Protein AF-A0A7S3V418-F1 (afdb_monomer)

Foldseek 3Di:
DDQDDQDPVFLKGFAADPPPPPCVVPDDDDDDDDDDDDDDDDDDDDDDPPPDPPPPPDVPPPPPVVVVPPGGLDMDGDDAPDKDWDWDADPVPVPPPDPCPPDSIDIFIETEHEAEDAPDDDVVDDVVVLLVRLSVCVSVVGQKYKYKYKYFDDPPDPPDDPPDDDDDDDDDDDDDDDDDDDPPPCPPRGDMDMDMDMRGCPPPVPVNVCCVVPPVVVLVVLQSQLVVVCVVDPVSVVQLVVLVVVCVVPVQNPRNVVSSCVSRVCCLCDPPVNPSPDD

Structure (mmCIF, N/CA/C/O backbone):
data_AF-A0A7S3V418-F1
#
_entry.id   AF-A0A7S3V418-F1
#
loop_
_atom_site.group_PDB
_atom_site.id
_atom_site.type_symbol
_atom_site.label_atom_id
_atom_site.label_alt_id
_atom_site.label_comp_id
_atom_site.label_asym_id
_atom_site.label_entity_id
_atom_site.label_seq_id
_atom_site.pdbx_PDB_ins_code
_atom_site.Cartn_x
_atom_site.Cartn_y
_atom_site.Cartn_z
_atom_site.occupancy
_atom_site.B_iso_or_equiv
_atom_site.auth_seq_id
_atom_site.auth_comp_id
_atom_site.auth_asym_id
_atom_site.auth_atom_id
_atom_site.pdbx_PDB_model_num
ATOM 1 N N . TRP A 1 1 ? -11.119 -10.383 -9.389 1.00 55.38 1 TRP A N 1
ATOM 2 C CA . TRP A 1 1 ? -10.054 -11.324 -8.986 1.00 55.38 1 TRP A CA 1
ATOM 3 C C . TRP A 1 1 ? -10.469 -11.916 -7.663 1.00 55.38 1 TRP A C 1
ATOM 5 O O . TRP A 1 1 ? -11.096 -11.201 -6.898 1.00 55.38 1 TRP A O 1
ATOM 15 N N . GLU A 1 2 ? -10.182 -13.187 -7.416 1.00 61.03 2 GLU A N 1
ATOM 16 C CA . GLU A 1 2 ? -10.596 -13.859 -6.180 1.00 61.03 2 GLU A CA 1
ATOM 17 C C . GLU A 1 2 ? -9.386 -14.008 -5.256 1.00 61.03 2 GLU A C 1
ATOM 19 O O . GLU A 1 2 ? -8.313 -14.440 -5.696 1.00 61.03 2 GLU A O 1
ATOM 24 N N . ILE A 1 3 ? -9.556 -13.627 -3.987 1.00 62.06 3 ILE A N 1
ATOM 25 C CA . ILE A 1 3 ? -8.616 -13.973 -2.919 1.00 62.06 3 ILE A CA 1
ATOM 26 C C . ILE A 1 3 ? -8.817 -15.460 -2.668 1.00 62.06 3 ILE A C 1
ATOM 28 O O . ILE A 1 3 ? -9.885 -15.887 -2.246 1.00 62.06 3 ILE A O 1
ATOM 32 N N . THR A 1 4 ? -7.814 -16.259 -3.017 1.00 59.91 4 THR A N 1
ATOM 33 C CA . THR A 1 4 ? -8.013 -17.717 -3.100 1.00 59.91 4 THR A CA 1
ATOM 34 C C . THR A 1 4 ? -7.553 -18.491 -1.883 1.00 59.91 4 THR A C 1
ATOM 36 O O . THR A 1 4 ? -7.859 -19.673 -1.770 1.00 59.91 4 THR A O 1
ATOM 39 N N . GLU A 1 5 ? -6.785 -17.849 -1.014 1.00 61.22 5 GLU A N 1
ATOM 40 C CA . GLU A 1 5 ? -6.270 -18.450 0.203 1.00 61.22 5 GLU A CA 1
ATOM 41 C C . GLU A 1 5 ? -5.869 -17.323 1.148 1.00 61.22 5 GLU A C 1
ATOM 43 O O . GLU A 1 5 ? -5.187 -16.376 0.739 1.00 61.22 5 GLU A O 1
ATOM 48 N N . ARG A 1 6 ? -6.302 -17.447 2.398 1.00 57.22 6 ARG A N 1
ATOM 49 C CA . ARG A 1 6 ? -5.826 -16.665 3.525 1.00 57.22 6 ARG A CA 1
ATOM 50 C C . ARG A 1 6 ? -5.193 -17.673 4.467 1.00 57.22 6 ARG A C 1
ATOM 52 O O . ARG A 1 6 ? -5.866 -18.600 4.899 1.00 57.22 6 ARG A O 1
ATOM 59 N N . ASN A 1 7 ? -3.889 -17.562 4.664 1.00 55.09 7 ASN A N 1
ATOM 60 C CA . ASN A 1 7 ? -3.183 -18.413 5.605 1.00 55.09 7 ASN A CA 1
ATOM 61 C C . ASN A 1 7 ? -3.014 -17.608 6.899 1.00 55.09 7 ASN A C 1
ATOM 63 O O . ASN A 1 7 ? -2.411 -16.533 6.884 1.00 55.09 7 ASN A O 1
ATOM 67 N N . ASP A 1 8 ? -3.613 -18.104 7.979 1.00 56.53 8 ASP A N 1
ATOM 68 C CA . ASP A 1 8 ? -3.612 -17.433 9.282 1.00 56.53 8 ASP A CA 1
ATOM 69 C C . ASP A 1 8 ? -2.209 -17.429 9.922 1.00 56.53 8 ASP A C 1
ATOM 71 O O . ASP A 1 8 ? -1.862 -16.484 10.634 1.00 56.53 8 ASP A O 1
ATOM 75 N N . ASP A 1 9 ? -1.361 -18.403 9.566 1.00 55.41 9 ASP A N 1
ATOM 76 C CA . ASP A 1 9 ? 0.029 -18.521 10.029 1.00 55.41 9 ASP A CA 1
ATOM 77 C C . ASP A 1 9 ? 1.008 -17.728 9.146 1.00 55.41 9 ASP A C 1
ATOM 79 O O . ASP A 1 9 ? 1.988 -17.154 9.626 1.00 55.41 9 ASP A O 1
ATOM 83 N N . MET A 1 10 ? 0.738 -17.653 7.838 1.00 50.56 10 MET A N 1
ATOM 84 C CA . MET A 1 10 ? 1.496 -16.846 6.878 1.00 50.56 10 MET A CA 1
ATOM 85 C C . MET A 1 10 ? 0.576 -15.861 6.171 1.00 50.56 10 MET A C 1
ATOM 87 O O . MET A 1 10 ? -0.043 -16.180 5.159 1.00 50.56 10 MET A O 1
ATOM 91 N N . LYS A 1 11 ? 0.563 -14.637 6.696 1.00 65.88 11 LYS A N 1
ATOM 92 C CA . LYS A 1 11 ? -0.247 -13.470 6.316 1.00 65.88 11 LYS A CA 1
ATOM 93 C C . LYS A 1 11 ? 0.035 -13.020 4.879 1.00 65.88 11 LYS A C 1
ATOM 95 O O . LYS A 1 11 ? 0.708 -12.030 4.597 1.00 65.88 11 LYS A O 1
ATOM 100 N N . CYS A 1 12 ? -0.436 -13.838 3.954 1.00 76.81 12 CYS A N 1
ATOM 101 C CA . CYS A 1 12 ? -0.176 -13.783 2.535 1.00 76.81 12 CYS A CA 1
ATOM 102 C C . CYS A 1 12 ? -1.515 -13.747 1.816 1.00 76.81 12 CYS A C 1
ATOM 104 O O . CYS A 1 12 ? -2.369 -14.612 2.006 1.00 76.81 12 CYS A O 1
ATOM 106 N N . TRP A 1 13 ? -1.679 -12.757 0.952 1.00 76.56 13 TRP A N 1
ATOM 107 C CA . TRP A 1 13 ? -2.796 -12.682 0.031 1.00 76.56 13 TRP A CA 1
ATOM 108 C C . TRP A 1 13 ? -2.370 -13.189 -1.330 1.00 76.56 13 TRP A C 1
ATOM 110 O O . TRP A 1 13 ? -1.524 -12.590 -1.989 1.00 76.56 13 TRP A O 1
ATOM 120 N N . LYS A 1 14 ? -2.967 -14.306 -1.745 1.00 81.12 14 LYS A N 1
ATOM 121 C CA . LYS A 1 14 ? -2.703 -14.974 -3.020 1.00 81.12 14 LYS A CA 1
ATOM 122 C C . LYS A 1 14 ? -3.788 -14.620 -4.034 1.00 81.12 14 LYS A C 1
ATOM 124 O O . LYS A 1 14 ? -4.941 -15.035 -3.891 1.00 81.12 14 LYS A O 1
ATOM 129 N N . PHE A 1 15 ? -3.400 -13.917 -5.093 1.00 80.44 15 PHE A N 1
ATOM 130 C CA . PHE A 1 15 ? -4.297 -13.510 -6.172 1.00 80.44 15 PHE A CA 1
ATOM 131 C C . PHE A 1 15 ? -4.175 -14.486 -7.334 1.00 80.44 15 PHE A C 1
ATOM 133 O O . PHE A 1 15 ? -3.086 -14.661 -7.876 1.00 80.44 15 PHE A O 1
ATOM 140 N N . LYS A 1 16 ? -5.272 -15.120 -7.759 1.00 78.00 16 LYS A N 1
ATOM 141 C CA . LYS A 1 16 ? -5.286 -15.940 -8.984 1.00 78.00 16 LYS A CA 1
ATOM 142 C C . LYS A 1 16 ? -5.905 -15.164 -10.126 1.00 78.00 16 LYS A C 1
ATOM 144 O O . LYS A 1 16 ? -6.930 -14.509 -9.938 1.00 78.00 16 LYS A O 1
ATOM 149 N N . ARG A 1 17 ? -5.321 -15.306 -11.322 1.00 72.81 17 ARG A N 1
ATOM 150 C CA . ARG A 1 17 ? -5.926 -14.808 -12.562 1.00 72.81 17 ARG A CA 1
ATOM 151 C C . ARG A 1 17 ? -7.291 -15.457 -12.654 1.00 72.81 17 ARG A C 1
ATOM 153 O O . ARG A 1 17 ? -7.372 -16.677 -12.802 1.00 72.81 17 ARG A O 1
ATOM 160 N N . SER A 1 18 ? -8.342 -14.649 -12.472 1.00 64.88 18 SER A N 1
ATOM 161 C CA . SER A 1 18 ? -9.693 -15.067 -12.834 1.00 64.88 18 SER A CA 1
ATOM 162 C C . SER A 1 18 ? -9.528 -15.549 -14.260 1.00 64.88 18 SER A C 1
ATOM 164 O O . SER A 1 18 ? -9.028 -14.779 -15.088 1.00 64.88 18 SER A O 1
ATOM 166 N N . ARG A 1 19 ? -9.731 -16.859 -14.482 1.00 60.31 19 ARG A N 1
ATOM 167 C CA . ARG A 1 19 ? -9.605 -17.453 -15.814 1.00 60.31 19 ARG A CA 1
ATOM 168 C C . ARG A 1 19 ? -10.287 -16.468 -16.742 1.00 60.31 19 ARG A C 1
ATOM 170 O O . ARG A 1 19 ? -11.410 -16.069 -16.432 1.00 60.31 19 ARG A O 1
ATOM 177 N N . GLU A 1 20 ? -9.589 -16.039 -17.795 1.00 49.47 20 GLU A N 1
ATOM 178 C CA . GLU A 1 20 ? -10.245 -15.401 -18.930 1.00 49.47 20 GLU A CA 1
ATOM 179 C C . GLU A 1 20 ? -11.533 -16.187 -19.119 1.00 49.47 20 GLU A C 1
ATOM 181 O O . GLU A 1 20 ? -11.472 -17.404 -19.334 1.00 49.47 20 GLU A O 1
ATOM 186 N N . ARG A 1 21 ? -12.685 -15.554 -18.832 1.00 44.72 21 ARG A N 1
ATOM 187 C CA . ARG A 1 21 ? -13.976 -16.175 -19.115 1.00 44.72 21 ARG A CA 1
ATOM 188 C C . ARG A 1 21 ? -13.814 -16.619 -20.544 1.00 44.72 21 ARG A C 1
ATOM 190 O O . ARG A 1 21 ? -13.493 -15.771 -21.366 1.00 44.72 21 ARG A O 1
ATOM 197 N N . ASN A 1 22 ? -13.855 -17.927 -20.754 1.00 40.66 22 ASN A N 1
ATOM 198 C CA . ASN A 1 22 ? -13.465 -18.578 -21.988 1.00 40.66 22 ASN A CA 1
ATOM 199 C C . ASN A 1 22 ? -14.098 -17.790 -23.145 1.00 40.66 22 ASN A C 1
ATOM 201 O O . ASN A 1 22 ? -15.298 -17.907 -23.369 1.00 40.66 22 ASN A O 1
ATOM 205 N N . VAL A 1 23 ? -13.333 -16.904 -23.801 1.00 45.84 23 VAL A N 1
ATOM 206 C CA . VAL A 1 23 ? -13.892 -15.942 -24.776 1.00 45.84 23 VAL A CA 1
ATOM 207 C C . VAL A 1 23 ? -14.382 -16.695 -26.021 1.00 45.84 23 VAL A C 1
ATOM 209 O O . VAL A 1 23 ? -15.115 -16.165 -26.845 1.00 45.84 23 VAL A O 1
ATOM 212 N N . ASN A 1 24 ? -14.091 -17.996 -26.088 1.00 42.03 24 ASN A N 1
ATOM 213 C CA . ASN A 1 24 ? -14.601 -18.937 -27.072 1.00 42.03 24 ASN A CA 1
ATOM 214 C C . ASN A 1 24 ? -16.099 -19.283 -26.928 1.00 42.03 24 ASN A C 1
ATOM 216 O O . ASN A 1 24 ? -16.563 -20.157 -27.651 1.00 42.03 24 ASN A O 1
ATOM 220 N N . SER A 1 25 ? -16.875 -18.634 -26.047 1.00 39.91 25 SER A N 1
ATOM 221 C CA . SER A 1 25 ? -18.350 -18.663 -26.133 1.00 39.91 25 SER A CA 1
ATOM 222 C C . SER A 1 25 ? -18.950 -17.455 -26.867 1.00 39.91 25 SER A C 1
ATOM 224 O O . SER A 1 25 ? -20.168 -17.285 -26.858 1.00 39.91 25 SER A O 1
ATOM 226 N N . VAL A 1 26 ? -18.130 -16.607 -27.496 1.00 37.94 26 VAL A N 1
ATOM 227 C CA . VAL A 1 26 ? -18.612 -15.577 -28.423 1.00 37.94 26 VAL A CA 1
ATOM 228 C C . VAL A 1 26 ? -18.806 -16.210 -29.802 1.00 37.94 26 VAL A C 1
ATOM 230 O O . VAL A 1 26 ? -17.874 -16.735 -30.404 1.00 37.94 26 VAL A O 1
ATOM 233 N N . VAL A 1 27 ? -20.061 -16.177 -30.247 1.00 37.41 27 VAL A N 1
ATOM 234 C CA . VAL A 1 27 ? -20.593 -16.562 -31.559 1.00 37.41 27 VAL A CA 1
ATOM 235 C C . VAL A 1 27 ? -19.588 -16.330 -32.695 1.00 37.41 27 VAL A C 1
ATOM 237 O O . VAL A 1 27 ? -19.152 -15.205 -32.932 1.00 37.41 27 VAL A O 1
ATOM 240 N N . GLN A 1 28 ? -19.261 -17.404 -33.424 1.00 35.06 28 GLN A N 1
ATOM 241 C CA . GLN A 1 28 ? -18.599 -17.328 -34.724 1.00 35.06 28 GLN A CA 1
ATOM 242 C C . GLN A 1 28 ? -19.438 -16.469 -35.677 1.00 35.06 28 GLN A C 1
ATOM 244 O O . GLN A 1 28 ? -20.520 -16.874 -36.096 1.00 35.06 28 GLN A O 1
ATOM 249 N N . LEU A 1 29 ? -18.898 -15.323 -36.080 1.00 32.59 29 LEU A N 1
ATOM 250 C CA . LEU A 1 29 ? -19.238 -14.691 -37.349 1.00 32.59 29 LEU A CA 1
ATOM 251 C C . LEU A 1 29 ? -17.968 -14.684 -38.206 1.00 32.59 29 LEU A C 1
ATOM 253 O O . LEU A 1 29 ? -17.046 -13.908 -37.972 1.00 32.59 29 LEU A O 1
ATOM 257 N N . HIS A 1 30 ? -17.914 -15.603 -39.171 1.00 34.19 30 HIS A N 1
ATOM 258 C CA . HIS A 1 30 ? -17.073 -15.470 -40.366 1.00 34.19 30 HIS A CA 1
ATOM 259 C C . HIS A 1 30 ? -17.635 -14.329 -41.236 1.00 34.19 30 HIS A C 1
ATOM 261 O O . HIS A 1 30 ? -18.855 -14.151 -41.253 1.00 34.19 30 HIS A O 1
ATOM 267 N N . PRO A 1 31 ? -16.787 -13.537 -41.925 1.00 36.16 31 PRO A N 1
ATOM 268 C CA . PRO A 1 31 ? -16.232 -13.919 -43.242 1.00 36.16 31 PRO A CA 1
ATOM 269 C C . PRO A 1 31 ? -14.728 -13.558 -43.379 1.00 36.16 31 PRO A C 1
ATOM 271 O O . PRO A 1 31 ? -14.244 -12.642 -42.731 1.00 36.16 31 PRO A O 1
ATOM 274 N N . ALA A 1 32 ? -13.869 -14.400 -43.962 1.00 33.00 32 ALA A N 1
ATOM 275 C CA . ALA A 1 32 ? -13.564 -14.620 -45.388 1.00 33.00 32 ALA A CA 1
ATOM 276 C C . ALA A 1 32 ? -12.683 -13.521 -46.041 1.00 33.00 32 ALA A C 1
ATOM 278 O O . ALA A 1 32 ? -13.032 -12.349 -46.014 1.00 33.00 32 ALA A O 1
ATOM 279 N N . GLU A 1 33 ? -11.596 -14.000 -46.678 1.00 32.94 33 GLU A N 1
ATOM 280 C CA . GLU A 1 33 ? -10.682 -13.353 -47.654 1.00 32.94 33 GLU A CA 1
ATOM 281 C C . GLU A 1 33 ? -9.559 -12.435 -47.125 1.00 32.94 33 GLU A C 1
ATOM 283 O O . GLU A 1 33 ? -9.726 -11.736 -46.140 1.00 32.94 33 GLU A O 1
ATOM 288 N N . SER A 1 34 ? -8.378 -12.300 -47.746 1.00 35.91 34 SER A N 1
ATOM 289 C CA . SER A 1 34 ? -7.510 -13.139 -48.597 1.00 35.91 34 SER A CA 1
ATOM 290 C C . SER A 1 34 ? -6.171 -12.371 -48.766 1.00 35.91 34 SER A C 1
ATOM 292 O O . SER A 1 34 ? -6.191 -11.147 -48.809 1.00 35.91 34 SER A O 1
ATOM 294 N N . MET A 1 35 ? -5.041 -13.091 -48.902 1.00 34.91 35 MET A N 1
ATOM 295 C CA . MET A 1 35 ? -3.704 -12.620 -49.363 1.00 34.91 35 MET A CA 1
ATOM 296 C C . MET A 1 35 ? -2.977 -11.560 -48.487 1.00 34.91 35 MET A C 1
ATOM 298 O O . MET A 1 35 ? -3.584 -10.714 -47.861 1.00 34.91 35 MET A O 1
ATOM 302 N N . ASN A 1 36 ? -1.652 -11.535 -48.320 1.00 35.38 36 ASN A N 1
ATOM 303 C CA . ASN A 1 36 ? -0.572 -11.883 -49.234 1.00 35.38 36 ASN A CA 1
ATOM 304 C C . ASN A 1 36 ? 0.671 -12.382 -48.463 1.00 35.38 36 ASN A C 1
ATOM 306 O O . ASN A 1 36 ? 0.942 -11.960 -47.338 1.00 35.38 36 ASN A O 1
ATOM 310 N N . LYS A 1 37 ? 1.412 -13.300 -49.085 1.00 39.81 37 LYS A N 1
ATOM 311 C CA . LYS A 1 37 ? 2.671 -13.863 -48.588 1.00 39.81 37 LYS A CA 1
ATOM 312 C C . LYS A 1 37 ? 3.807 -12.975 -49.080 1.00 39.81 37 LYS A C 1
ATOM 314 O O . LYS A 1 37 ? 3.913 -12.800 -50.282 1.00 39.81 37 LYS A O 1
ATOM 319 N N . ASP A 1 38 ? 4.681 -12.519 -48.187 1.00 38.84 38 ASP A N 1
ATOM 320 C CA . ASP A 1 38 ? 6.091 -12.398 -48.544 1.00 38.84 38 ASP A CA 1
ATOM 321 C C . ASP A 1 38 ? 7.017 -12.498 -47.334 1.00 38.84 38 ASP A C 1
ATOM 323 O O . ASP A 1 38 ? 6.770 -12.020 -46.229 1.00 38.84 38 ASP A O 1
ATOM 327 N N . SER A 1 39 ? 8.070 -13.256 -47.578 1.00 38.22 39 SER A N 1
ATOM 328 C CA . SER A 1 39 ? 8.906 -13.977 -46.636 1.00 38.22 39 SER A CA 1
ATOM 329 C C . SER A 1 39 ? 10.240 -13.284 -46.382 1.00 38.22 39 SER A C 1
ATOM 331 O O . SER A 1 39 ? 10.937 -12.932 -47.329 1.00 38.22 39 SER A O 1
ATOM 333 N N . ARG A 1 40 ? 10.682 -13.244 -45.117 1.00 32.69 40 ARG A N 1
ATOM 334 C CA . ARG A 1 40 ? 12.110 -13.341 -44.754 1.00 32.69 40 ARG A CA 1
ATOM 335 C C . ARG A 1 40 ? 12.262 -13.804 -43.304 1.00 32.69 40 ARG A C 1
ATOM 337 O O . ARG A 1 40 ? 12.198 -13.023 -42.362 1.00 32.69 40 ARG A O 1
ATOM 344 N N . ALA A 1 41 ? 12.429 -15.114 -43.142 1.00 34.47 41 ALA A N 1
ATOM 345 C CA . ALA A 1 41 ? 12.690 -15.758 -41.863 1.00 34.47 41 ALA A CA 1
ATOM 346 C C . ALA A 1 41 ? 14.203 -15.819 -41.601 1.00 34.47 41 ALA A C 1
ATOM 348 O O . ALA A 1 41 ? 14.939 -16.469 -42.341 1.00 34.47 41 ALA A O 1
ATOM 349 N N . TYR A 1 42 ? 14.653 -15.180 -40.520 1.00 32.97 42 TYR A N 1
ATOM 350 C CA . TYR A 1 42 ? 15.931 -15.494 -39.884 1.00 32.97 42 TYR A CA 1
ATOM 351 C C . TYR A 1 42 ? 15.738 -16.731 -39.000 1.00 32.97 42 TYR A C 1
ATOM 353 O O . TYR A 1 42 ? 15.067 -16.686 -37.970 1.00 32.97 42 TYR A O 1
ATOM 361 N N . SER A 1 43 ? 16.308 -17.856 -39.426 1.00 32.59 43 SER A N 1
ATOM 362 C CA . SER A 1 43 ? 16.351 -19.101 -38.658 1.00 32.59 43 SER A CA 1
ATOM 363 C C . SER A 1 43 ? 17.492 -19.040 -37.638 1.00 32.59 43 SER A C 1
ATOM 365 O O . SER A 1 43 ? 18.639 -19.306 -37.989 1.00 32.59 43 SER A O 1
ATOM 367 N N . TYR A 1 44 ? 17.184 -18.736 -36.374 1.00 35.44 44 TYR A N 1
ATOM 368 C CA . TYR A 1 44 ? 18.082 -19.036 -35.254 1.00 35.44 44 TYR A CA 1
ATOM 369 C C . TYR A 1 44 ? 17.738 -20.400 -34.645 1.00 35.44 44 TYR A C 1
ATOM 371 O O . TYR A 1 44 ? 16.581 -20.713 -34.358 1.00 35.44 44 TYR A O 1
ATOM 379 N N . GLY A 1 45 ? 18.778 -21.223 -34.497 1.00 36.31 45 GLY A N 1
ATOM 380 C CA . GLY A 1 45 ? 18.719 -22.638 -34.152 1.00 36.31 45 GLY A CA 1
ATOM 381 C C . GLY A 1 45 ? 17.966 -22.948 -32.859 1.00 36.31 45 GLY A C 1
ATOM 382 O O . GLY A 1 45 ? 18.309 -22.489 -31.771 1.00 36.31 45 GLY A O 1
ATOM 383 N N . LYS A 1 46 ? 16.966 -23.823 -32.986 1.00 42.69 46 LYS A N 1
ATOM 384 C CA . LYS A 1 46 ? 16.348 -24.551 -31.879 1.00 42.69 46 LYS A CA 1
ATOM 385 C C . LYS A 1 46 ? 17.291 -25.664 -31.427 1.00 42.69 46 LYS A C 1
ATOM 387 O O . LYS A 1 46 ? 17.470 -26.633 -32.148 1.00 42.69 46 LYS A O 1
ATOM 392 N N . ASN A 1 47 ? 17.814 -25.562 -30.209 1.00 44.72 47 ASN A N 1
ATOM 393 C CA . ASN A 1 47 ? 18.279 -26.711 -29.429 1.00 44.72 47 ASN A CA 1
ATOM 394 C C . ASN A 1 47 ? 18.013 -26.456 -27.939 1.00 44.72 47 ASN A C 1
ATOM 396 O O . ASN A 1 47 ? 18.911 -26.185 -27.151 1.00 44.72 47 ASN A O 1
ATOM 400 N N . LYS A 1 48 ? 16.743 -26.559 -27.536 1.00 44.69 48 LYS A N 1
ATOM 401 C CA . LYS A 1 48 ? 16.381 -26.877 -26.151 1.00 44.69 48 LYS A CA 1
ATOM 402 C C . LYS A 1 48 ? 15.520 -28.130 -26.191 1.00 44.69 48 LYS A C 1
ATOM 404 O O . LYS A 1 48 ? 14.349 -28.074 -26.560 1.00 44.69 48 LYS A O 1
ATOM 409 N N . LYS A 1 49 ? 16.132 -29.265 -25.838 1.00 46.94 49 LYS A N 1
ATOM 410 C CA . LYS A 1 49 ? 15.426 -30.489 -25.450 1.00 46.94 49 LYS A CA 1
ATOM 411 C C . LYS A 1 49 ? 14.443 -30.104 -24.344 1.00 46.94 49 LYS A C 1
ATOM 413 O O . LYS A 1 49 ? 14.851 -29.872 -23.210 1.00 46.94 49 LYS A O 1
ATOM 418 N N . GLN A 1 50 ? 13.164 -29.988 -24.685 1.00 42.72 50 GLN A N 1
ATOM 419 C CA . GLN A 1 50 ? 12.101 -29.978 -23.693 1.00 42.72 50 GLN A CA 1
ATOM 420 C C . GLN A 1 50 ? 12.140 -31.349 -23.017 1.00 42.72 50 GLN A C 1
ATOM 422 O O . GLN A 1 50 ? 11.789 -32.359 -23.626 1.00 42.72 50 GLN A O 1
ATOM 427 N N . GLN A 1 51 ? 12.638 -31.397 -21.782 1.00 42.03 51 GLN A N 1
ATOM 428 C CA . GLN A 1 51 ? 12.403 -32.532 -20.902 1.00 42.03 51 GLN A CA 1
ATOM 429 C C . GLN A 1 51 ? 10.887 -32.626 -20.713 1.00 42.03 51 GLN A C 1
ATOM 431 O O . GLN A 1 51 ? 10.284 -31.800 -20.029 1.00 42.03 51 GLN A O 1
ATOM 436 N N . LYS A 1 52 ? 10.260 -33.598 -21.383 1.00 45.62 52 LYS A N 1
ATOM 437 C CA . LYS A 1 52 ? 8.905 -34.025 -21.039 1.00 45.62 52 LYS A CA 1
ATOM 438 C C . LYS A 1 52 ? 8.951 -34.490 -19.579 1.00 45.62 52 LYS A C 1
ATOM 440 O O . LYS A 1 52 ? 9.801 -35.329 -19.276 1.00 45.62 52 LYS A O 1
ATOM 445 N N . PRO A 1 53 ? 8.091 -33.980 -18.685 1.00 45.66 53 PRO A N 1
ATOM 446 C CA . PRO A 1 53 ? 7.962 -34.565 -17.362 1.00 45.66 53 PRO A CA 1
ATOM 447 C C . PRO A 1 53 ? 7.548 -36.027 -17.548 1.00 45.66 53 PRO A C 1
ATOM 449 O O . PRO A 1 53 ? 6.522 -36.323 -18.160 1.00 45.66 53 PRO A O 1
ATOM 452 N N . SER A 1 54 ? 8.403 -36.941 -17.098 1.00 45.31 54 SER A N 1
ATOM 453 C CA . SER A 1 54 ? 8.107 -38.364 -17.035 1.00 45.31 54 SER A CA 1
ATOM 454 C C . SER A 1 54 ? 6.921 -38.553 -16.096 1.00 45.31 54 SER A C 1
ATOM 456 O O . SER A 1 54 ? 7.046 -38.354 -14.888 1.00 45.31 54 SER A O 1
ATOM 458 N N . ILE A 1 55 ? 5.768 -38.900 -16.665 1.00 51.00 55 ILE A N 1
ATOM 459 C CA . ILE A 1 55 ? 4.606 -39.382 -15.923 1.00 51.00 55 ILE A CA 1
ATOM 460 C C . ILE A 1 55 ? 5.028 -40.732 -15.341 1.00 51.00 55 ILE A C 1
ATOM 462 O O . ILE A 1 55 ? 5.110 -41.730 -16.056 1.00 51.00 55 ILE A O 1
ATOM 466 N N . GLY A 1 56 ? 5.413 -40.737 -14.066 1.00 46.22 56 GLY A N 1
ATOM 467 C CA . GLY A 1 56 ? 5.597 -41.970 -13.316 1.00 46.22 56 GLY A CA 1
ATOM 468 C C . GLY A 1 56 ? 4.230 -42.615 -13.141 1.00 46.22 56 GLY A C 1
ATOM 469 O O . GLY A 1 56 ? 3.376 -42.055 -12.462 1.00 46.22 56 GLY A O 1
ATOM 470 N N . ASN A 1 57 ? 4.014 -43.756 -13.795 1.00 47.88 57 ASN A N 1
ATOM 471 C CA . ASN A 1 57 ? 2.842 -44.592 -13.564 1.00 47.88 57 ASN A CA 1
ATOM 472 C C . ASN A 1 57 ? 2.976 -45.222 -12.178 1.00 47.88 57 ASN A C 1
ATOM 474 O O . ASN A 1 57 ? 3.640 -46.250 -12.025 1.00 47.88 57 ASN A O 1
ATOM 478 N N . ASP A 1 58 ? 2.359 -44.603 -11.179 1.00 57.25 58 ASP A N 1
ATOM 479 C CA . ASP A 1 58 ? 2.133 -45.262 -9.903 1.00 57.25 58 ASP A CA 1
ATOM 480 C C . ASP A 1 58 ? 1.034 -46.316 -10.107 1.00 57.25 58 ASP A C 1
ATOM 482 O O . ASP A 1 58 ? -0.037 -46.031 -10.641 1.00 57.25 58 ASP A O 1
ATOM 486 N N . LYS A 1 59 ? 1.330 -47.577 -9.778 1.00 65.31 59 LYS A N 1
ATOM 487 C CA . LYS A 1 59 ? 0.491 -48.747 -10.120 1.00 65.31 59 LYS A CA 1
ATOM 488 C C . LYS A 1 59 ? -0.748 -48.904 -9.232 1.00 65.31 59 LYS A C 1
ATOM 490 O O . LYS A 1 59 ? -1.496 -49.866 -9.392 1.00 65.31 59 LYS A O 1
ATOM 495 N N . ASN A 1 60 ? -0.982 -47.967 -8.324 1.00 59.47 60 ASN A N 1
ATOM 496 C CA . ASN A 1 60 ? -2.148 -47.956 -7.460 1.00 59.47 60 ASN A CA 1
ATOM 497 C C . ASN A 1 60 ? -3.144 -46.964 -8.048 1.00 59.47 60 ASN A C 1
ATOM 499 O O . ASN A 1 60 ? -2.969 -45.763 -7.880 1.00 59.47 60 ASN A O 1
ATOM 503 N N . GLY A 1 61 ? -4.157 -47.474 -8.754 1.00 53.84 61 GLY A N 1
ATOM 504 C CA . GLY A 1 61 ? -5.208 -46.726 -9.458 1.00 53.84 61 GLY A CA 1
ATOM 505 C C . GLY A 1 61 ? -6.132 -45.873 -8.581 1.00 53.84 61 GLY A C 1
ATOM 506 O O . GLY A 1 61 ? -7.323 -45.782 -8.858 1.00 53.84 61 GLY A O 1
ATOM 507 N N . ASN A 1 62 ? -5.599 -45.235 -7.542 1.00 51.19 62 ASN A N 1
ATOM 508 C CA . ASN A 1 62 ? -6.196 -44.041 -6.992 1.00 51.19 62 ASN A CA 1
ATOM 509 C C . ASN A 1 62 ? -5.816 -42.904 -7.927 1.00 51.19 62 ASN A C 1
ATOM 511 O O . ASN A 1 62 ? -4.656 -42.497 -7.991 1.00 51.19 62 ASN A O 1
ATOM 515 N N . ASP A 1 63 ? -6.817 -42.413 -8.649 1.00 51.25 63 ASP A N 1
ATOM 516 C CA . ASP A 1 63 ? -6.804 -41.134 -9.341 1.00 51.25 63 ASP A CA 1
ATOM 517 C C . ASP A 1 63 ? -6.641 -40.036 -8.278 1.00 51.25 63 ASP A C 1
ATOM 519 O O . ASP A 1 63 ? -7.575 -39.340 -7.880 1.00 51.25 63 ASP A O 1
ATOM 523 N N . VAL A 1 64 ? -5.433 -39.942 -7.713 1.00 52.41 64 VAL A N 1
ATOM 524 C CA . VAL A 1 64 ? -4.989 -38.776 -6.977 1.00 52.41 64 VAL A CA 1
ATOM 525 C C . VAL A 1 64 ? -4.893 -37.736 -8.065 1.00 52.41 64 VAL A C 1
ATOM 527 O O . VAL A 1 64 ? -3.851 -37.577 -8.701 1.00 52.41 64 VAL A O 1
ATOM 530 N N . SER A 1 65 ? -6.013 -37.055 -8.315 1.00 53.88 65 SER A N 1
ATOM 531 C CA . SER A 1 65 ? -6.005 -35.777 -8.985 1.00 53.88 65 SER A CA 1
ATOM 532 C C . SER A 1 65 ? -5.010 -34.962 -8.182 1.00 53.88 65 SER A C 1
ATOM 534 O O . SER A 1 65 ? -5.327 -34.472 -7.095 1.00 53.88 65 SER A O 1
ATOM 536 N N . ILE A 1 66 ? -3.763 -34.923 -8.655 1.00 53.19 66 ILE A N 1
ATOM 537 C CA . ILE A 1 66 ? -2.741 -34.013 -8.186 1.00 53.19 66 ILE A CA 1
ATOM 538 C C . ILE A 1 66 ? -3.415 -32.692 -8.454 1.00 53.19 66 ILE A C 1
ATOM 540 O O . ILE A 1 66 ? -3.445 -32.233 -9.598 1.00 53.19 66 ILE A O 1
ATOM 544 N N . PHE A 1 67 ? -4.087 -32.166 -7.427 1.00 52.06 67 PHE A N 1
ATOM 545 C CA . PHE A 1 67 ? -4.689 -30.861 -7.449 1.00 52.06 67 PHE A CA 1
ATOM 546 C C . PHE A 1 67 ? -3.522 -30.002 -7.865 1.00 52.06 67 PHE A C 1
ATOM 548 O O . PHE A 1 67 ? -2.563 -29.822 -7.116 1.00 52.06 67 PHE A O 1
ATOM 555 N N . SER A 1 68 ? -3.523 -29.622 -9.138 1.00 57.56 68 SER A N 1
ATOM 556 C CA . SER A 1 68 ? -2.551 -28.725 -9.706 1.00 57.56 68 SER A CA 1
ATOM 557 C C . SER A 1 68 ? -2.785 -27.469 -8.900 1.00 57.56 68 SER A C 1
ATOM 559 O O . SER A 1 68 ? -3.746 -26.740 -9.152 1.00 57.56 68 SER A O 1
ATOM 561 N N . HIS A 1 69 ? -2.007 -27.309 -7.828 1.00 62.34 69 HIS A N 1
ATOM 562 C CA . HIS A 1 69 ? -2.078 -26.167 -6.944 1.00 62.34 69 HIS A CA 1
ATOM 563 C C . HIS A 1 69 ? -1.648 -25.012 -7.828 1.00 62.34 69 HIS A C 1
ATOM 565 O O . HIS A 1 69 ? -0.458 -24.749 -8.017 1.00 62.34 69 HIS A O 1
ATOM 571 N N . LYS A 1 70 ? -2.633 -24.413 -8.504 1.00 71.81 70 LYS A N 1
ATOM 572 C CA . LYS A 1 70 ? -2.407 -23.335 -9.446 1.00 71.81 70 LYS A CA 1
ATOM 573 C C . LYS A 1 70 ? -1.746 -22.239 -8.650 1.00 71.81 70 LYS A C 1
ATOM 575 O O . LYS A 1 70 ? -2.369 -21.663 -7.754 1.00 71.81 70 LYS A O 1
ATOM 580 N N . ARG A 1 71 ? -0.473 -22.013 -8.965 1.00 77.38 71 ARG A N 1
ATOM 581 C CA . ARG A 1 71 ? 0.328 -20.982 -8.326 1.00 77.38 71 ARG A CA 1
ATOM 582 C C . ARG A 1 71 ? -0.422 -19.653 -8.448 1.00 77.38 71 ARG A C 1
ATOM 584 O O . ARG A 1 71 ? -1.022 -19.402 -9.501 1.00 77.38 71 ARG A O 1
ATOM 591 N N . PRO A 1 72 ? -0.444 -18.833 -7.387 1.00 83.69 72 PRO A N 1
ATOM 592 C CA . PRO A 1 72 ? -1.010 -17.500 -7.490 1.00 83.69 72 PRO A CA 1
ATOM 593 C C . PRO A 1 72 ? -0.302 -16.719 -8.597 1.00 83.69 72 PRO A C 1
ATOM 595 O O . PRO A 1 72 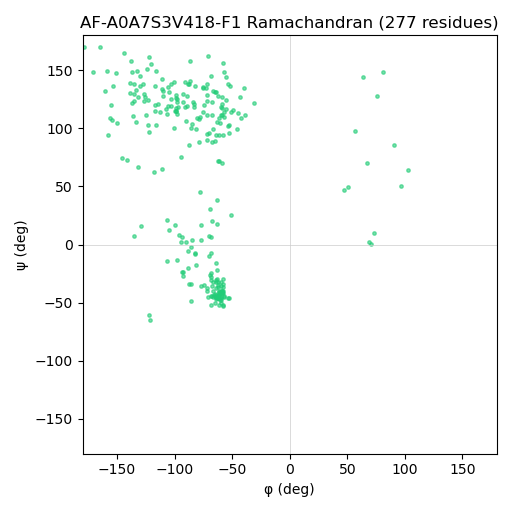? 0.879 -16.934 -8.865 1.00 83.69 72 PRO A O 1
ATOM 598 N N . PHE A 1 73 ? -1.045 -15.826 -9.241 1.00 85.38 73 PHE A N 1
ATOM 599 C CA . PHE A 1 73 ? -0.511 -14.890 -10.220 1.00 85.38 73 PHE A CA 1
ATOM 600 C C . PHE A 1 73 ? 0.462 -13.916 -9.551 1.00 85.38 73 PHE A C 1
ATOM 602 O O . PHE A 1 73 ? 1.589 -13.803 -10.003 1.00 85.38 73 PHE A O 1
ATOM 609 N N . PHE A 1 74 ? 0.064 -13.291 -8.441 1.00 90.75 74 PHE A N 1
ATOM 610 C CA . PHE A 1 74 ? 0.986 -12.629 -7.518 1.00 90.75 74 PHE A CA 1
ATOM 611 C C . PHE A 1 74 ? 0.499 -12.800 -6.082 1.00 90.75 74 PHE A C 1
ATOM 613 O O . PHE A 1 74 ? -0.653 -13.176 -5.832 1.00 90.75 74 PHE A O 1
ATOM 620 N N . SER A 1 75 ? 1.393 -12.530 -5.140 1.00 89.50 75 SER A N 1
ATOM 621 C CA . SER A 1 75 ? 1.082 -12.528 -3.720 1.00 89.50 75 SER A CA 1
ATOM 622 C C . SER A 1 75 ? 1.523 -11.229 -3.072 1.00 89.50 75 SER A C 1
ATOM 624 O O . SER A 1 75 ? 2.628 -10.763 -3.343 1.00 89.50 75 SER A O 1
ATOM 626 N N . ILE A 1 76 ? 0.690 -10.692 -2.187 1.00 90.31 76 ILE A N 1
ATOM 627 C CA . ILE A 1 76 ? 1.097 -9.633 -1.264 1.00 90.31 76 ILE A CA 1
ATOM 628 C C . ILE A 1 76 ? 1.403 -10.307 0.067 1.00 90.31 76 ILE A C 1
ATOM 630 O O . ILE A 1 76 ? 0.610 -11.108 0.562 1.00 90.31 76 ILE A O 1
ATOM 634 N N . VAL A 1 77 ? 2.577 -10.018 0.609 1.00 90.38 77 VAL A N 1
ATOM 635 C CA . VAL A 1 77 ? 3.060 -10.550 1.882 1.00 90.38 77 VAL A CA 1
ATOM 636 C C . VAL A 1 77 ? 3.544 -9.391 2.732 1.00 90.38 77 VAL A C 1
ATOM 638 O O . VAL A 1 77 ? 4.095 -8.427 2.203 1.00 90.38 77 VAL A O 1
ATOM 641 N N . GLY A 1 78 ? 3.339 -9.485 4.037 1.00 89.31 78 GLY A N 1
ATOM 642 C CA . GLY A 1 78 ? 3.819 -8.481 4.969 1.00 89.31 78 GLY A CA 1
ATOM 643 C C . GLY A 1 78 ? 3.484 -8.843 6.407 1.00 89.31 78 GLY A C 1
ATOM 644 O O . GLY A 1 78 ? 2.752 -9.797 6.676 1.00 89.31 78 GLY A O 1
ATOM 645 N N . VAL A 1 79 ? 4.060 -8.081 7.326 1.00 90.62 79 VAL A N 1
ATOM 646 C CA . VAL A 1 79 ? 3.869 -8.228 8.767 1.00 90.62 79 VAL A CA 1
ATOM 647 C C . VAL A 1 79 ? 3.659 -6.826 9.324 1.00 90.62 79 VAL A C 1
ATOM 649 O O . VAL A 1 79 ? 4.429 -5.925 9.001 1.00 90.62 79 VAL A O 1
ATOM 652 N N . CYS A 1 80 ? 2.602 -6.643 10.110 1.00 94.19 80 CYS A N 1
ATOM 653 C CA . CYS A 1 80 ? 2.385 -5.404 10.855 1.00 94.19 80 CYS A CA 1
ATOM 654 C C . CYS A 1 80 ? 3.107 -5.468 12.204 1.00 94.19 80 CYS A C 1
ATOM 656 O O . CYS A 1 80 ? 3.360 -6.563 12.715 1.00 94.19 80 CYS A O 1
ATOM 658 N N . ASP A 1 81 ? 3.386 -4.307 12.790 1.00 96.62 81 ASP A N 1
ATOM 659 C CA . ASP A 1 81 ? 4.096 -4.213 14.068 1.00 96.62 81 ASP A CA 1
ATOM 660 C C . ASP A 1 81 ? 3.277 -4.736 15.256 1.00 96.62 81 ASP A C 1
ATOM 662 O O . ASP A 1 81 ? 3.836 -5.278 16.209 1.00 96.62 81 ASP A O 1
ATOM 666 N N . GLY A 1 82 ? 1.947 -4.621 15.201 1.00 96.50 82 GLY A N 1
ATOM 667 C CA . GLY A 1 82 ? 1.075 -5.166 16.237 1.00 96.50 82 GLY A CA 1
ATOM 668 C C . GLY A 1 82 ? -0.389 -5.266 15.831 1.00 96.50 82 GLY A C 1
ATOM 669 O O . GLY A 1 82 ? -0.812 -4.758 14.794 1.00 96.50 82 GLY A O 1
ATOM 670 N N . ILE A 1 83 ? -1.171 -5.939 16.669 1.00 96.56 83 ILE A N 1
ATOM 671 C CA . ILE A 1 83 ? -2.636 -5.952 16.626 1.00 96.56 83 ILE A CA 1
ATOM 672 C C . ILE A 1 83 ? -3.095 -5.744 18.063 1.00 96.56 83 ILE A C 1
ATOM 674 O O . ILE A 1 83 ? -2.564 -6.392 18.966 1.00 96.56 83 ILE A O 1
ATOM 678 N N . ARG A 1 84 ? -4.057 -4.849 18.275 1.00 97.06 84 ARG A N 1
ATOM 679 C CA . ARG A 1 84 ? -4.707 -4.662 19.576 1.00 97.06 84 ARG A CA 1
ATOM 680 C C . ARG A 1 84 ? -6.210 -4.818 19.439 1.00 97.06 84 ARG A C 1
ATOM 682 O O . ARG A 1 84 ? -6.754 -4.492 18.387 1.00 97.06 84 ARG A O 1
ATOM 689 N N . ASP A 1 85 ? -6.862 -5.264 20.499 1.00 97.56 85 ASP A N 1
ATOM 690 C CA . ASP A 1 85 ? -8.314 -5.186 20.600 1.00 97.56 85 ASP A CA 1
ATOM 691 C C . ASP A 1 85 ? -8.696 -3.824 21.191 1.00 97.56 85 ASP A C 1
ATOM 693 O O . ASP A 1 85 ? -8.033 -3.297 22.089 1.00 97.56 85 ASP A O 1
ATOM 697 N N . GLU A 1 86 ? -9.736 -3.218 20.639 1.00 96.94 86 GLU A N 1
ATOM 698 C CA . GLU A 1 86 ? -10.267 -1.928 21.052 1.00 96.94 86 GLU A CA 1
ATOM 699 C C . GLU A 1 86 ? -11.756 -2.079 21.340 1.00 96.94 86 GLU A C 1
ATOM 701 O O . GLU A 1 86 ? -12.501 -2.606 20.513 1.00 96.94 86 GLU A O 1
ATOM 706 N N . LEU A 1 87 ? -12.181 -1.595 22.506 1.00 95.69 87 LEU A N 1
ATOM 707 C CA . LEU A 1 87 ? -13.590 -1.536 22.863 1.00 95.69 87 LEU A CA 1
ATOM 708 C C . LEU A 1 87 ? -14.272 -0.444 22.033 1.00 95.69 87 LEU A C 1
ATOM 710 O O . LEU A 1 87 ? -13.798 0.694 21.996 1.00 95.69 87 LEU A O 1
ATOM 714 N N . TYR A 1 88 ? -15.373 -0.778 21.370 1.00 93.31 88 TYR A N 1
ATOM 715 C CA . TYR A 1 88 ? -16.163 0.177 20.603 1.00 93.31 88 TYR A CA 1
ATOM 716 C C . TYR A 1 88 ? -17.654 -0.034 20.847 1.00 93.31 88 TYR A C 1
ATOM 718 O O . TYR A 1 88 ? -18.111 -1.146 21.100 1.00 93.31 88 TYR A O 1
ATOM 726 N N . GLN A 1 89 ? -18.408 1.058 20.785 1.00 91.06 89 GLN A N 1
ATOM 727 C CA . GLN A 1 89 ? -19.857 1.016 20.898 1.00 91.06 89 GLN A CA 1
ATOM 728 C C . GLN A 1 89 ? -20.432 0.700 19.519 1.00 91.06 89 GLN A C 1
ATOM 730 O O . GLN A 1 89 ? -20.138 1.418 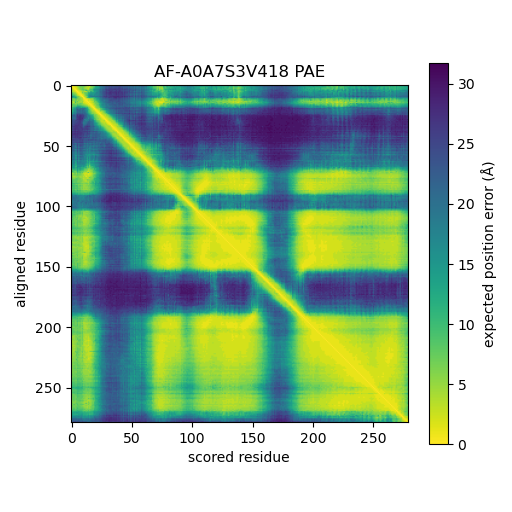18.556 1.00 91.06 89 GLN A O 1
ATOM 735 N N . THR A 1 90 ? -21.218 -0.369 19.394 1.00 87.62 90 THR A N 1
ATOM 736 C CA . THR A 1 90 ? -21.938 -0.594 18.136 1.00 87.62 90 THR A CA 1
ATOM 737 C C . THR A 1 90 ? -23.120 0.382 18.090 1.00 87.62 90 THR A C 1
ATOM 739 O O . THR A 1 90 ? -23.776 0.632 19.103 1.00 87.62 90 THR A O 1
ATOM 742 N N . SER A 1 91 ? -23.357 1.045 16.958 1.00 78.62 91 SER A N 1
ATOM 743 C CA . SER A 1 91 ? -24.537 1.900 16.825 1.00 78.62 91 SER A CA 1
ATOM 744 C C . SER A 1 91 ? -25.774 1.004 16.832 1.00 78.62 91 SER A C 1
ATOM 746 O O . SER A 1 91 ? -25.886 0.095 16.013 1.00 78.62 91 SER A O 1
ATOM 748 N N . SER A 1 92 ? -26.689 1.249 17.767 1.00 62.75 92 SER A N 1
ATOM 749 C CA . SER A 1 92 ? -27.921 0.490 18.027 1.00 62.75 92 SER A CA 1
ATOM 750 C C . SER A 1 92 ? -28.993 0.624 16.927 1.00 62.75 92 SER A C 1
ATOM 752 O O . SER A 1 92 ? -30.187 0.527 17.196 1.00 62.75 92 SER A O 1
ATOM 754 N N . ASP A 1 93 ? -28.584 0.816 15.670 1.00 62.22 93 ASP A N 1
ATOM 755 C CA . ASP A 1 93 ? -29.489 0.944 14.518 1.00 62.22 93 ASP A CA 1
ATOM 756 C C . ASP A 1 93 ? -30.187 -0.376 14.147 1.00 62.22 93 ASP A C 1
ATOM 758 O O . ASP A 1 93 ? -31.157 -0.384 13.380 1.00 62.22 93 ASP A O 1
ATOM 762 N N . ASP A 1 94 ? -29.769 -1.498 14.738 1.00 58.47 94 ASP A N 1
ATOM 763 C CA . ASP A 1 94 ? -30.580 -2.708 14.741 1.00 58.47 94 ASP A CA 1
ATOM 764 C C . ASP A 1 94 ? -31.765 -2.507 15.696 1.00 58.47 94 ASP A C 1
ATOM 766 O O . ASP A 1 94 ? -31.671 -2.739 16.896 1.00 58.47 94 ASP A O 1
ATOM 770 N N . ASN A 1 95 ? -32.896 -2.085 15.118 1.00 58.59 95 ASN A N 1
ATOM 771 C CA . ASN A 1 95 ? -34.238 -1.840 15.684 1.00 58.59 95 ASN A CA 1
ATOM 772 C C . ASN A 1 95 ? -34.869 -2.984 16.526 1.00 58.59 95 ASN A C 1
ATOM 774 O O . ASN A 1 95 ? -36.095 -3.092 16.642 1.00 58.59 95 ASN A O 1
ATOM 778 N N . ARG A 1 96 ? -34.081 -3.874 17.127 1.00 60.16 96 ARG A N 1
ATOM 779 C CA . ARG A 1 96 ? -34.548 -4.882 18.074 1.00 60.16 96 ARG A CA 1
ATOM 780 C C . ARG A 1 96 ? -34.758 -4.215 19.430 1.00 60.16 96 ARG A C 1
ATOM 782 O O . ARG A 1 96 ? -33.861 -4.171 20.259 1.00 60.16 96 ARG A O 1
ATOM 789 N N . ARG A 1 97 ? -35.973 -3.694 19.615 1.00 57.25 97 ARG A N 1
ATOM 790 C CA . ARG A 1 97 ? -36.549 -3.205 20.879 1.00 57.25 97 ARG A CA 1
ATOM 791 C C . ARG A 1 97 ? -36.596 -4.306 21.951 1.00 57.25 97 ARG A C 1
ATOM 793 O O . ARG A 1 97 ? -37.672 -4.807 22.264 1.00 57.25 97 ARG A O 1
ATOM 800 N N . ASN A 1 98 ? -35.447 -4.709 22.470 1.00 60.91 98 ASN A N 1
ATOM 801 C CA . ASN A 1 98 ? -35.369 -5.430 23.731 1.00 60.91 98 ASN A CA 1
ATOM 802 C C . ASN A 1 98 ? -34.841 -4.436 24.762 1.00 60.91 98 ASN A C 1
ATOM 804 O O . ASN A 1 98 ? -33.744 -3.914 24.592 1.00 60.91 98 ASN A O 1
ATOM 808 N N . ASP A 1 99 ? -35.641 -4.171 25.793 1.00 63.03 99 ASP A N 1
ATOM 809 C CA . ASP A 1 99 ? -35.409 -3.192 26.868 1.00 63.03 99 ASP A CA 1
ATOM 810 C C . ASP A 1 99 ? -34.233 -3.554 27.808 1.00 63.03 99 ASP A C 1
ATOM 812 O O . ASP A 1 99 ? -34.126 -3.041 28.920 1.00 63.03 99 ASP A O 1
ATOM 816 N N . ASP A 1 100 ? -33.318 -4.411 27.357 1.00 64.94 100 ASP A N 1
ATOM 817 C CA . ASP A 1 100 ? -32.091 -4.749 28.065 1.00 64.94 100 ASP A CA 1
ATOM 818 C C . ASP A 1 100 ? -30.964 -3.840 27.539 1.00 64.94 100 ASP A C 1
ATOM 820 O O . ASP A 1 100 ? -30.111 -4.259 26.760 1.00 64.94 100 ASP A O 1
ATOM 824 N N . GLU A 1 101 ? -30.963 -2.567 27.957 1.00 63.25 101 GLU A N 1
ATOM 825 C CA . GLU A 1 101 ? -29.945 -1.532 27.654 1.00 63.25 101 GLU A CA 1
ATOM 826 C C . GLU A 1 101 ? -28.529 -1.850 28.199 1.00 63.25 101 GLU A C 1
ATOM 828 O O . GLU A 1 101 ? -27.679 -0.967 28.336 1.00 63.25 101 GLU A O 1
ATOM 833 N N . GLN A 1 102 ? -28.248 -3.107 28.540 1.00 62.34 102 GLN A N 1
ATOM 834 C CA . GLN A 1 102 ? -26.975 -3.525 29.109 1.00 62.34 102 GLN A CA 1
ATOM 835 C C . GLN A 1 102 ? -25.950 -3.803 28.006 1.00 62.34 102 GLN A C 1
ATOM 837 O O . GLN A 1 102 ? -25.953 -4.840 27.352 1.00 62.34 102 GLN A O 1
ATOM 842 N N . ASP A 1 103 ? -25.043 -2.836 27.859 1.00 73.81 103 ASP A N 1
ATOM 843 C CA . ASP A 1 103 ? -23.684 -3.001 27.344 1.00 73.81 103 ASP A CA 1
ATOM 844 C C . ASP A 1 103 ? -23.546 -3.391 25.865 1.00 73.81 103 ASP A C 1
ATOM 846 O O . ASP A 1 103 ? -23.028 -4.448 25.517 1.00 73.81 103 ASP A O 1
ATOM 850 N N . ASN A 1 104 ? -23.878 -2.460 24.964 1.00 87.00 104 ASN A N 1
ATOM 851 C CA . ASN A 1 104 ? -23.571 -2.589 23.533 1.00 87.00 104 ASN A CA 1
ATOM 852 C C . ASN A 1 104 ? 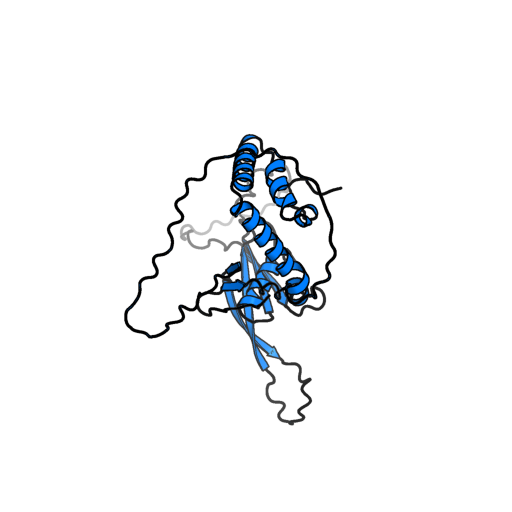-22.096 -2.270 23.191 1.00 87.00 104 ASN A C 1
ATOM 854 O O . ASN A 1 104 ? -21.791 -1.506 22.266 1.00 87.00 104 ASN A O 1
ATOM 858 N N . TRP A 1 105 ? -21.184 -2.806 23.997 1.00 91.75 105 TRP A N 1
ATOM 859 C CA . TRP A 1 105 ? -19.745 -2.715 23.798 1.00 91.75 105 TRP A CA 1
ATOM 860 C C . TRP A 1 105 ? -19.247 -4.001 23.151 1.00 91.75 105 TRP A C 1
ATOM 862 O O . TRP A 1 105 ? -19.456 -5.088 23.681 1.00 91.75 105 TRP A O 1
ATOM 872 N N . ASP A 1 106 ? -18.546 -3.873 22.031 1.00 93.06 106 ASP A N 1
ATOM 873 C CA . ASP A 1 106 ? -17.897 -4.994 21.357 1.00 93.06 106 ASP A CA 1
ATOM 874 C C . ASP A 1 106 ? -16.391 -4.722 21.220 1.00 93.06 106 ASP A C 1
ATOM 876 O O . ASP A 1 106 ? -15.919 -3.587 21.357 1.00 93.06 106 ASP A O 1
ATOM 880 N N . LEU A 1 107 ? -15.607 -5.771 20.989 1.00 95.44 107 LEU A N 1
ATOM 881 C CA . LEU A 1 107 ? -14.177 -5.674 20.726 1.00 95.44 107 LEU A CA 1
ATOM 882 C C . LEU A 1 107 ? -13.933 -5.735 19.223 1.00 95.44 107 LEU A C 1
ATOM 884 O O . LEU A 1 107 ? -14.283 -6.703 18.551 1.00 95.44 107 LEU A O 1
ATOM 888 N N . ARG A 1 108 ? -13.239 -4.729 18.690 1.00 95.62 108 ARG A N 1
ATOM 889 C CA . ARG A 1 108 ? -12.712 -4.770 17.323 1.00 95.62 108 ARG A CA 1
ATOM 890 C C . ARG A 1 108 ? -11.200 -4.857 17.331 1.00 95.62 108 ARG A C 1
ATOM 892 O O . ARG A 1 108 ? -10.523 -4.188 18.107 1.00 95.62 108 ARG A O 1
ATOM 899 N N . LYS A 1 109 ? -10.663 -5.626 16.391 1.00 97.06 109 LYS A N 1
ATOM 900 C CA . LYS A 1 109 ? -9.223 -5.668 16.133 1.00 97.06 109 LYS A CA 1
ATOM 901 C C . LYS A 1 109 ? -8.788 -4.371 15.466 1.00 97.06 109 LYS A C 1
ATOM 903 O O . LYS A 1 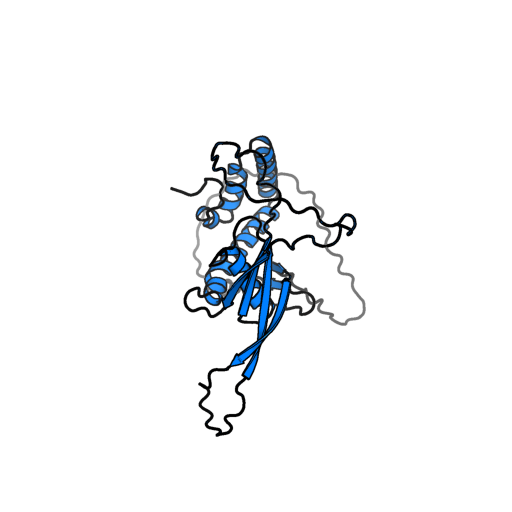109 ? -9.446 -3.915 14.540 1.00 97.06 109 LYS A O 1
ATOM 908 N N . VAL A 1 110 ? -7.652 -3.823 15.863 1.00 98.19 110 VAL A N 1
ATOM 909 C CA . VAL A 1 110 ? -7.012 -2.668 15.229 1.00 98.19 110 VAL A CA 1
ATOM 910 C C . VAL A 1 110 ? -5.581 -3.053 14.899 1.00 98.19 110 VAL A C 1
ATOM 912 O O . VAL A 1 110 ? -4.816 -3.465 15.774 1.00 98.19 110 VAL A O 1
ATOM 915 N N . VAL A 1 111 ? -5.214 -2.936 13.626 1.00 98.00 111 VAL A N 1
ATOM 916 C CA . VAL A 1 111 ? -3.824 -3.123 13.199 1.00 98.00 111 VAL A CA 1
ATOM 917 C C . VAL A 1 111 ? -2.988 -1.934 13.654 1.00 98.00 111 VAL A C 1
ATOM 919 O O . VAL A 1 111 ? -3.386 -0.795 13.445 1.00 98.00 111 VAL A O 1
ATOM 922 N N . ILE A 1 112 ? -1.808 -2.186 14.212 1.00 98.25 112 ILE A N 1
ATOM 923 C CA . ILE A 1 112 ? -0.846 -1.152 14.599 1.00 98.25 112 ILE A CA 1
ATOM 924 C C . ILE A 1 112 ? 0.364 -1.209 13.672 1.00 98.25 112 ILE A C 1
ATOM 926 O O . ILE A 1 112 ? 0.975 -2.267 13.505 1.00 98.25 112 ILE A O 1
ATOM 930 N N . GLU A 1 113 ? 0.711 -0.059 13.099 1.00 98.19 113 GLU A N 1
ATOM 931 C CA . GLU A 1 113 ? 1.928 0.154 12.314 1.00 98.19 113 GLU A CA 1
ATOM 932 C C . GLU A 1 113 ? 2.736 1.306 12.922 1.00 98.19 113 GLU A C 1
ATOM 934 O O . GLU A 1 113 ? 2.250 2.427 13.062 1.00 98.19 113 GLU A O 1
ATOM 939 N N . CYS A 1 114 ? 3.993 1.050 13.257 1.00 98.12 114 CYS A N 1
ATOM 940 C CA . CYS A 1 114 ? 4.903 1.959 13.934 1.00 98.12 114 CYS A CA 1
ATOM 941 C C . CYS A 1 114 ? 5.972 2.492 12.969 1.00 98.12 114 CYS A C 1
ATOM 943 O O . CYS A 1 114 ? 6.854 1.778 12.493 1.00 98.12 114 CYS A O 1
ATOM 945 N N . LYS A 1 115 ? 5.975 3.804 12.730 1.00 97.56 115 LYS A N 1
ATOM 946 C CA . LYS A 1 115 ? 6.973 4.494 11.906 1.00 97.56 115 LYS A CA 1
ATOM 947 C C . LYS A 1 115 ? 7.934 5.307 12.761 1.00 97.56 115 LYS A C 1
ATOM 949 O O . LYS A 1 115 ? 7.584 6.349 13.310 1.00 97.56 115 LYS A O 1
ATOM 954 N N . HIS A 1 116 ? 9.189 4.878 12.795 1.00 96.62 116 HIS A N 1
ATOM 955 C CA . HIS A 1 116 ? 10.274 5.656 13.385 1.00 96.62 116 HIS A CA 1
ATOM 956 C C . HIS A 1 116 ? 10.717 6.752 12.406 1.00 96.62 116 HIS A C 1
ATOM 958 O O . HIS A 1 116 ? 11.318 6.476 11.368 1.00 96.62 116 HIS A O 1
ATOM 964 N N . ARG A 1 117 ? 10.383 8.007 12.710 1.00 95.25 117 ARG A N 1
ATOM 965 C CA . ARG A 1 117 ? 10.713 9.172 11.885 1.00 95.25 117 ARG A CA 1
ATOM 966 C C . ARG A 1 117 ? 12.048 9.766 12.309 1.00 95.25 117 ARG A C 1
ATOM 968 O O . ARG A 1 117 ? 12.338 9.897 13.492 1.00 95.25 117 ARG A O 1
ATOM 975 N N . MET A 1 118 ? 12.834 10.172 11.314 1.00 92.19 118 MET A N 1
ATOM 976 C CA . MET A 1 118 ? 14.151 10.784 11.528 1.00 92.19 118 MET A CA 1
ATOM 977 C C . MET A 1 118 ? 14.108 12.312 11.597 1.00 92.19 118 MET A C 1
ATOM 979 O O . MET A 1 118 ? 15.001 12.915 12.181 1.00 92.19 118 MET A O 1
ATOM 983 N N . LYS A 1 119 ? 13.120 12.939 10.945 1.00 92.38 119 LYS A N 1
ATOM 984 C CA . LYS A 1 119 ? 13.053 14.401 10.780 1.00 92.38 119 LYS A CA 1
ATOM 985 C C . LYS A 1 119 ? 11.778 14.974 11.381 1.00 92.38 119 LYS A C 1
ATOM 987 O O . LYS A 1 119 ? 11.845 15.698 12.361 1.00 92.38 119 LYS A O 1
ATOM 992 N N . ASN A 1 120 ? 10.635 14.605 10.806 1.00 95.19 120 ASN A N 1
ATOM 993 C CA . ASN A 1 120 ? 9.335 15.164 11.154 1.00 95.19 120 ASN A CA 1
ATOM 994 C C . ASN A 1 120 ? 8.302 14.056 11.349 1.00 95.19 120 ASN A C 1
ATOM 996 O O . ASN A 1 120 ? 8.357 13.012 10.693 1.00 95.19 120 ASN A O 1
ATOM 1000 N N . VAL A 1 121 ? 7.344 14.330 12.225 1.00 95.81 121 VAL A N 1
ATOM 1001 C CA . VAL A 1 121 ? 6.063 13.626 12.293 1.00 95.81 121 VAL A CA 1
ATOM 1002 C C . VAL A 1 121 ? 5.101 14.309 11.320 1.00 95.81 121 VAL A C 1
ATOM 1004 O O . VAL A 1 121 ? 5.118 15.532 11.202 1.00 95.81 121 VAL A O 1
ATOM 1007 N N . PHE A 1 122 ? 4.279 13.534 10.615 1.00 96.19 122 PHE A N 1
ATOM 1008 C CA . PHE A 1 122 ? 3.338 14.055 9.620 1.00 96.19 122 PHE A CA 1
ATOM 1009 C C . PHE A 1 122 ? 1.894 13.897 10.101 1.00 96.19 122 PHE A C 1
ATOM 1011 O O . PHE A 1 122 ? 1.519 12.818 10.553 1.00 96.19 122 PHE A O 1
ATOM 1018 N N . ALA A 1 123 ? 1.076 14.939 9.975 1.00 94.44 123 ALA A N 1
ATOM 1019 C CA . ALA A 1 123 ? -0.355 14.885 10.267 1.00 94.44 123 ALA A CA 1
ATOM 1020 C C . ALA A 1 123 ? -1.128 15.565 9.116 1.00 94.44 123 ALA A C 1
ATOM 1022 O O . ALA A 1 123 ? -1.080 16.792 9.023 1.00 94.44 123 ALA A O 1
ATOM 1023 N N . PRO A 1 124 ? -1.799 14.803 8.225 1.00 94.12 124 PRO A N 1
ATOM 1024 C CA . PRO A 1 124 ? -1.913 13.336 8.219 1.00 94.12 124 PRO A CA 1
ATOM 1025 C C . PRO A 1 124 ? -0.595 12.622 7.832 1.00 94.12 124 PRO A C 1
ATOM 1027 O O . PRO A 1 124 ? 0.297 13.250 7.256 1.00 94.12 124 PRO A O 1
ATOM 1030 N N . PRO A 1 125 ? -0.440 11.312 8.124 1.00 96.44 125 PRO A N 1
ATOM 1031 C CA . PRO A 1 125 ? 0.685 10.510 7.645 1.00 96.44 125 PRO A CA 1
ATOM 1032 C C . PRO A 1 125 ? 0.773 10.495 6.110 1.00 96.44 125 PRO A C 1
ATOM 1034 O O . PRO A 1 125 ? -0.252 10.641 5.440 1.00 96.44 125 PRO A O 1
ATOM 1037 N N . PRO A 1 126 ? 1.958 10.248 5.524 1.00 95.94 126 PRO A N 1
ATOM 1038 C CA . PRO A 1 126 ? 2.104 10.096 4.081 1.00 95.94 126 PRO A CA 1
ATOM 1039 C C . PRO A 1 126 ? 1.189 9.005 3.508 1.00 95.94 126 PRO A C 1
ATOM 1041 O O . PRO A 1 126 ? 0.998 7.955 4.121 1.00 95.94 126 PRO A O 1
ATOM 1044 N N . ILE A 1 127 ? 0.673 9.218 2.295 1.00 94.75 127 ILE A N 1
ATOM 1045 C CA . ILE A 1 127 ? -0.300 8.308 1.667 1.00 94.75 127 ILE A CA 1
ATOM 1046 C C . ILE A 1 127 ? 0.216 6.869 1.521 1.00 94.75 127 ILE A C 1
ATOM 1048 O O . ILE A 1 127 ? -0.553 5.926 1.671 1.00 94.75 127 ILE A O 1
ATOM 1052 N N . TYR A 1 128 ? 1.514 6.668 1.275 1.00 95.00 128 TYR A N 1
ATOM 1053 C CA . TYR A 1 128 ? 2.086 5.323 1.159 1.00 95.00 128 TYR A CA 1
ATOM 1054 C C . TYR A 1 128 ? 2.042 4.549 2.485 1.00 95.00 128 TYR A C 1
ATOM 1056 O O . TYR A 1 128 ? 1.827 3.339 2.468 1.00 95.00 128 TYR A O 1
ATOM 1064 N N . ASP A 1 129 ? 2.164 5.237 3.625 1.00 97.44 129 ASP A N 1
ATOM 1065 C CA . ASP A 1 129 ? 2.019 4.620 4.947 1.00 97.44 129 ASP A CA 1
ATOM 1066 C C . ASP A 1 129 ? 0.550 4.260 5.215 1.00 97.44 129 ASP A C 1
ATOM 1068 O O . ASP A 1 129 ? 0.259 3.191 5.747 1.00 97.44 129 ASP A O 1
ATOM 1072 N N . GLN A 1 130 ? -0.387 5.109 4.774 1.00 97.56 130 GLN A N 1
ATOM 1073 C CA . GLN A 1 130 ? -1.822 4.813 4.844 1.00 97.56 130 GLN A CA 1
ATOM 1074 C C . GLN A 1 130 ? -2.193 3.604 3.975 1.00 97.56 130 GLN A C 1
ATOM 1076 O O . GLN A 1 130 ? -2.878 2.703 4.449 1.00 97.56 130 GLN A O 1
ATOM 1081 N N . ILE A 1 131 ? -1.698 3.530 2.733 1.00 96.50 131 ILE A N 1
ATOM 1082 C CA . ILE A 1 131 ? -1.911 2.374 1.845 1.00 96.50 131 ILE A CA 1
ATOM 1083 C C . ILE A 1 131 ? -1.369 1.095 2.492 1.00 96.50 131 ILE A C 1
ATOM 1085 O O . ILE A 1 131 ? -2.031 0.060 2.441 1.00 96.50 131 ILE A O 1
ATOM 1089 N N . GLN A 1 132 ? -0.196 1.152 3.128 1.00 96.25 132 GLN A N 1
ATOM 1090 C CA . GLN A 1 132 ? 0.359 0.006 3.844 1.00 96.25 132 GLN A CA 1
ATOM 1091 C C . GLN A 1 132 ? -0.553 -0.438 5.002 1.00 96.25 132 GLN A C 1
ATOM 1093 O O . GLN A 1 132 ? -0.851 -1.627 5.121 1.00 96.25 132 GLN A O 1
ATOM 1098 N N . ALA A 1 133 ? -1.050 0.501 5.812 1.00 97.56 133 ALA A N 1
ATOM 1099 C CA . ALA A 1 133 ? -1.987 0.211 6.897 1.00 97.56 133 ALA A CA 1
ATOM 1100 C C . ALA A 1 133 ? -3.310 -0.390 6.382 1.00 97.56 133 ALA A C 1
ATOM 1102 O O . ALA A 1 133 ? -3.797 -1.370 6.943 1.00 97.56 133 ALA A O 1
ATOM 1103 N N . VAL A 1 134 ? -3.843 0.126 5.269 1.00 97.19 134 VAL A N 1
ATOM 1104 C CA . VAL A 1 134 ? -5.029 -0.410 4.576 1.00 97.19 134 VAL A CA 1
ATOM 1105 C C . VAL A 1 134 ? -4.802 -1.851 4.122 1.00 97.19 134 VAL A C 1
ATOM 1107 O O . VAL A 1 134 ? -5.649 -2.708 4.367 1.00 97.19 134 VAL A O 1
ATOM 1110 N N . ILE A 1 135 ? -3.648 -2.147 3.510 1.00 95.69 135 ILE A N 1
ATOM 1111 C CA . ILE A 1 135 ? -3.276 -3.512 3.104 1.00 95.69 135 ILE A CA 1
ATOM 1112 C C . ILE A 1 135 ? -3.289 -4.449 4.310 1.00 95.69 135 ILE A C 1
ATOM 1114 O O . ILE A 1 135 ? -3.813 -5.559 4.219 1.00 95.69 135 ILE A O 1
ATOM 1118 N N . TYR A 1 136 ? -2.741 -4.015 5.444 1.00 96.00 136 TYR A N 1
ATOM 1119 C CA . TYR A 1 136 ? -2.764 -4.827 6.651 1.00 96.00 136 TYR A CA 1
ATOM 1120 C C . TYR A 1 136 ? -4.171 -4.991 7.216 1.00 96.00 136 TYR A C 1
ATOM 1122 O O . TYR A 1 136 ? -4.549 -6.119 7.514 1.00 96.00 136 TYR A O 1
ATOM 1130 N N . ALA A 1 137 ? -4.979 -3.935 7.298 1.00 96.31 137 ALA A N 1
ATOM 1131 C CA . ALA A 1 137 ? -6.367 -4.040 7.752 1.00 96.31 137 ALA A CA 1
ATOM 1132 C C . ALA A 1 137 ? -7.127 -5.120 6.958 1.00 96.31 137 ALA A C 1
ATOM 1134 O O . ALA A 1 137 ? -7.709 -6.048 7.524 1.00 96.31 137 ALA A O 1
ATOM 1135 N N . PHE A 1 138 ? -6.957 -5.100 5.640 1.00 94.25 138 PHE A N 1
ATOM 1136 C CA . PHE A 1 138 ? -7.416 -6.132 4.723 1.00 94.25 138 PHE A CA 1
ATOM 1137 C C . PHE A 1 138 ? -6.851 -7.536 5.028 1.00 94.25 138 PHE A C 1
ATOM 1139 O O . PHE A 1 138 ? -7.620 -8.487 5.191 1.00 94.25 138 PHE A O 1
ATOM 1146 N N . MET A 1 139 ? -5.529 -7.689 5.170 1.00 90.88 139 MET A N 1
ATOM 1147 C CA . MET A 1 139 ? -4.888 -8.973 5.507 1.00 90.88 139 MET A CA 1
ATOM 1148 C C . MET A 1 139 ? -5.392 -9.568 6.826 1.00 90.88 139 MET A C 1
ATOM 1150 O O . MET A 1 139 ? -5.546 -10.790 6.938 1.00 90.88 139 MET A O 1
ATOM 1154 N N . TYR A 1 140 ? -5.675 -8.717 7.810 1.00 90.44 140 TYR A N 1
ATOM 1155 C CA . TYR A 1 140 ? -6.137 -9.094 9.144 1.00 90.44 140 TYR A CA 1
ATOM 1156 C C . TYR A 1 140 ? -7.656 -9.077 9.306 1.00 90.44 140 TYR A C 1
ATOM 1158 O O . TYR A 1 140 ? -8.140 -9.496 10.355 1.00 90.44 140 TYR A O 1
ATOM 1166 N N . ASN A 1 141 ? -8.408 -8.776 8.240 1.00 93.25 141 ASN A N 1
ATOM 1167 C CA . ASN A 1 141 ? -9.871 -8.714 8.248 1.00 93.25 141 ASN A CA 1
ATOM 1168 C C . ASN A 1 141 ? -10.382 -7.844 9.396 1.00 93.25 141 ASN A C 1
ATOM 1170 O O . ASN A 1 141 ? -11.224 -8.252 10.193 1.00 93.25 141 ASN A O 1
ATOM 1174 N N . THR A 1 142 ? -9.801 -6.655 9.478 1.00 95.62 142 THR A N 1
ATOM 1175 C CA . THR A 1 142 ? -10.304 -5.550 10.276 1.00 95.62 142 THR A CA 1
ATOM 1176 C C . THR A 1 142 ? -10.586 -4.369 9.359 1.00 95.62 142 THR A C 1
ATOM 1178 O O . THR A 1 142 ? -10.012 -4.249 8.277 1.00 95.62 142 THR A O 1
ATOM 1181 N N . THR A 1 143 ? -11.482 -3.493 9.791 1.00 97.19 143 THR A N 1
ATOM 1182 C CA . THR A 1 143 ? -11.756 -2.217 9.137 1.00 97.19 143 THR A CA 1
ATOM 1183 C C . THR A 1 143 ? -10.858 -1.098 9.645 1.00 97.19 143 THR A C 1
ATOM 1185 O O . THR A 1 143 ? -10.9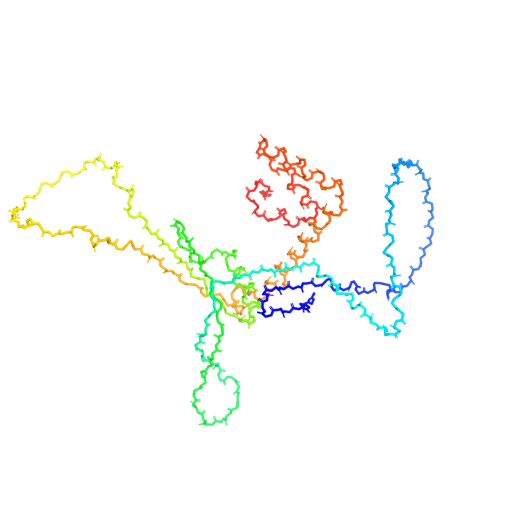15 -0.001 9.108 1.00 97.19 143 THR A O 1
ATOM 1188 N N . GLU A 1 144 ? -10.031 -1.348 10.660 1.00 98.06 144 GLU A N 1
ATOM 1189 C CA . GLU A 1 144 ? -9.336 -0.302 11.399 1.00 98.06 144 GLU A CA 1
ATOM 1190 C C . GLU A 1 144 ? -7.835 -0.568 11.529 1.00 98.06 144 GLU A C 1
ATOM 1192 O O . GLU A 1 144 ? -7.389 -1.667 11.875 1.00 98.06 144 GLU A O 1
ATOM 1197 N N . ALA A 1 145 ? -7.049 0.482 11.318 1.00 98.38 145 ALA A N 1
ATOM 1198 C CA . ALA A 1 145 ? -5.622 0.505 11.575 1.00 98.38 145 ALA A CA 1
ATOM 1199 C C . ALA A 1 145 ? -5.204 1.827 12.232 1.00 98.38 145 ALA A C 1
ATOM 1201 O O . ALA A 1 145 ? -5.872 2.852 12.104 1.00 98.38 145 ALA A O 1
ATOM 1202 N N . GLU A 1 146 ? -4.074 1.821 12.925 1.00 98.44 146 GLU A N 1
ATOM 1203 C CA . GLU A 1 146 ? -3.483 2.991 13.556 1.00 98.44 146 GLU A CA 1
ATOM 1204 C C . GLU A 1 146 ? -2.001 3.076 13.199 1.00 98.44 146 GLU A C 1
ATOM 1206 O O . GLU A 1 146 ? -1.235 2.127 13.379 1.00 98.44 146 GLU A O 1
ATOM 1211 N N . ILE A 1 147 ? -1.603 4.235 12.680 1.00 98.56 147 ILE A N 1
ATOM 1212 C CA . ILE A 1 147 ? -0.215 4.546 12.361 1.00 98.56 147 ILE A CA 1
ATOM 1213 C C . ILE A 1 147 ? 0.360 5.350 13.521 1.00 98.56 147 ILE A C 1
ATOM 1215 O O . ILE A 1 147 ? -0.022 6.501 13.730 1.00 98.56 147 ILE A O 1
ATOM 1219 N N . VAL A 1 148 ? 1.306 4.764 14.247 1.00 98.25 148 VAL A N 1
ATOM 1220 C CA . VAL A 1 148 ? 2.044 5.410 15.333 1.00 98.25 148 VAL A CA 1
ATOM 1221 C C . VAL A 1 148 ? 3.374 5.917 14.791 1.00 98.25 148 VAL A C 1
ATOM 1223 O O . VAL A 1 148 ? 4.214 5.152 14.337 1.00 98.25 148 VAL A O 1
ATOM 1226 N N . GLN A 1 149 ? 3.597 7.221 14.833 1.00 98.25 149 GLN A N 1
ATOM 1227 C CA . GLN A 1 149 ? 4.838 7.859 14.416 1.00 98.25 149 GLN A CA 1
ATOM 1228 C C . GLN A 1 149 ? 5.661 8.250 15.640 1.00 98.25 149 GLN A C 1
ATOM 1230 O O . GLN A 1 149 ? 5.180 8.984 16.500 1.00 98.25 149 GLN A O 1
ATOM 1235 N N . VAL A 1 150 ? 6.910 7.790 15.688 1.00 97.25 150 VAL A N 1
ATOM 1236 C CA . VAL A 1 150 ? 7.846 8.032 16.793 1.00 97.25 150 VAL A CA 1
ATOM 1237 C C . VAL A 1 150 ? 9.039 8.826 16.274 1.00 97.25 150 VAL A C 1
ATOM 1239 O O . VAL A 1 150 ? 9.756 8.353 15.395 1.00 97.25 150 VAL A O 1
ATOM 1242 N N . LEU A 1 151 ? 9.281 10.012 16.824 1.00 96.12 151 LEU A N 1
ATOM 1243 C CA . LEU A 1 151 ? 10.438 10.854 16.524 1.00 96.12 151 LEU A CA 1
ATOM 1244 C C . LEU A 1 151 ? 11.315 10.967 17.773 1.00 96.12 151 LEU A C 1
ATOM 1246 O O . LEU A 1 151 ? 10.878 11.431 18.825 1.00 96.12 151 LEU A O 1
ATOM 1250 N N . ARG A 1 152 ? 12.572 10.538 17.646 1.00 93.06 152 ARG A N 1
ATOM 1251 C CA . ARG A 1 152 ? 13.583 10.655 18.702 1.00 93.06 152 ARG A CA 1
ATOM 1252 C C . ARG A 1 152 ? 14.443 11.877 18.410 1.00 93.06 152 ARG A C 1
ATOM 1254 O O . ARG A 1 152 ? 15.153 11.897 17.407 1.00 93.06 152 ARG A O 1
ATOM 1261 N N . THR A 1 153 ? 14.389 12.893 19.263 1.00 87.25 153 THR A N 1
ATOM 1262 C CA . THR A 1 153 ? 15.268 14.058 19.117 1.00 87.25 153 THR A CA 1
ATOM 1263 C C . THR A 1 153 ? 16.620 13.747 19.746 1.00 87.25 153 THR A C 1
ATOM 1265 O O . THR A 1 153 ? 16.688 13.469 20.939 1.00 87.25 153 THR A O 1
ATOM 1268 N N . ASN A 1 154 ? 17.702 13.807 18.972 1.00 81.19 154 ASN A N 1
ATOM 1269 C CA . ASN A 1 154 ? 19.053 13.737 19.527 1.00 81.19 154 ASN A CA 1
ATOM 1270 C C . ASN A 1 154 ? 19.477 15.151 19.944 1.00 81.19 154 ASN A C 1
ATOM 1272 O O . ASN A 1 154 ? 19.901 15.938 19.101 1.00 81.19 154 ASN A O 1
ATOM 1276 N N . LYS A 1 155 ? 19.387 15.486 21.234 1.00 69.75 155 LYS A N 1
ATOM 1277 C CA . LYS A 1 155 ? 19.751 16.807 21.790 1.00 69.75 155 LYS A CA 1
ATOM 1278 C C . LYS A 1 155 ? 21.266 17.100 21.743 1.00 69.75 155 LYS A C 1
ATOM 1280 O O . LYS A 1 155 ? 21.710 18.112 22.266 1.00 69.75 155 LYS A O 1
ATOM 1285 N N . SER A 1 156 ? 22.089 16.251 21.122 1.00 62.25 156 SER A N 1
ATOM 1286 C CA . SER A 1 156 ? 23.547 16.230 21.324 1.00 62.25 156 SER A CA 1
ATOM 1287 C C . SER A 1 156 ? 24.420 16.793 20.190 1.00 62.25 156 SER A C 1
ATOM 1289 O O . SER A 1 156 ? 25.603 16.464 20.145 1.00 62.25 156 SER A O 1
ATOM 1291 N N . ARG A 1 157 ? 23.920 17.641 19.273 1.00 57.81 157 ARG A N 1
ATOM 1292 C CA . ARG A 1 157 ? 24.789 18.186 18.197 1.00 57.81 157 ARG A CA 1
ATOM 1293 C C . ARG A 1 157 ? 24.694 19.676 17.871 1.00 57.81 157 ARG A C 1
ATOM 1295 O O . ARG A 1 157 ? 25.358 20.108 16.937 1.00 57.81 157 ARG A O 1
ATOM 1302 N N . SER A 1 158 ? 23.950 20.462 18.647 1.00 55.47 158 SER A N 1
ATOM 1303 C CA . SER A 1 158 ? 23.754 21.896 18.362 1.00 55.47 158 SER A CA 1
ATOM 1304 C C . SER A 1 158 ? 24.539 22.847 19.273 1.00 55.47 158 SER A C 1
ATOM 1306 O O . SER A 1 158 ? 24.292 24.043 19.245 1.00 55.47 158 SER A O 1
ATOM 1308 N N . GLN A 1 159 ? 25.507 22.358 20.053 1.00 55.78 159 GLN A N 1
ATOM 1309 C CA . GLN A 1 159 ? 26.437 23.218 20.797 1.00 55.78 159 GLN A CA 1
ATOM 1310 C C . GLN A 1 159 ? 27.853 23.128 20.220 1.00 55.78 159 GLN A C 1
ATOM 1312 O O . GLN A 1 159 ? 28.777 22.649 20.865 1.00 55.78 159 GLN A O 1
ATOM 1317 N N . SER A 1 160 ? 28.031 23.584 18.983 1.00 54.84 160 SER A N 1
ATOM 1318 C CA . SER A 1 160 ? 29.333 24.081 18.532 1.00 54.84 160 SER A CA 1
ATOM 1319 C C . SER A 1 160 ? 29.117 25.037 17.362 1.00 54.84 160 SER A C 1
ATOM 1321 O O . SER A 1 160 ? 28.796 24.589 16.262 1.00 54.84 160 SER A O 1
ATOM 1323 N N . ASN A 1 161 ? 29.336 26.326 17.629 1.00 52.81 161 ASN A N 1
ATOM 1324 C CA . ASN A 1 161 ? 29.483 27.440 16.682 1.00 52.81 161 ASN A CA 1
ATOM 1325 C C . ASN A 1 161 ? 28.239 28.294 16.393 1.00 52.81 161 ASN A C 1
ATOM 1327 O O . ASN A 1 161 ? 27.974 28.631 15.246 1.00 52.81 161 ASN A O 1
ATOM 1331 N N . GLU A 1 162 ? 27.562 28.754 17.445 1.00 58.56 162 GLU A N 1
ATOM 1332 C CA . GLU A 1 162 ? 26.910 30.072 17.410 1.00 58.56 162 GLU A CA 1
ATOM 1333 C C . GLU A 1 162 ? 27.548 30.958 18.490 1.00 58.56 162 GLU A C 1
ATOM 1335 O O . GLU A 1 162 ? 26.957 31.330 19.498 1.00 58.56 162 GLU A O 1
ATOM 1340 N N . SER A 1 163 ? 28.849 31.200 18.318 1.00 53.19 163 SER A N 1
ATOM 1341 C CA . SER A 1 163 ? 29.579 32.254 19.011 1.00 53.19 163 SER A CA 1
ATOM 1342 C C . SER A 1 163 ? 29.444 33.530 18.190 1.00 53.19 163 SER A C 1
ATOM 1344 O O . SER A 1 163 ? 30.309 33.810 17.370 1.00 53.19 163 SER A O 1
ATOM 1346 N N . ASP A 1 164 ? 28.367 34.281 18.394 1.00 49.56 164 ASP A N 1
ATOM 1347 C CA . ASP A 1 164 ? 28.408 35.726 18.196 1.00 49.56 164 ASP A CA 1
ATOM 1348 C C . ASP A 1 164 ? 27.347 36.437 19.050 1.00 49.56 164 ASP A C 1
ATOM 1350 O O . ASP A 1 164 ? 26.152 36.413 18.779 1.00 49.56 164 ASP A O 1
ATOM 1354 N N . LYS A 1 165 ? 27.872 37.094 20.093 1.00 52.69 165 LYS A N 1
ATOM 1355 C CA . LYS A 1 165 ? 27.385 38.315 20.752 1.00 52.69 165 LYS A CA 1
ATOM 1356 C C . LYS A 1 165 ? 25.960 38.328 21.305 1.00 52.69 165 LYS A C 1
ATOM 1358 O O . LYS A 1 165 ? 25.055 38.799 20.638 1.00 52.69 165 LYS A O 1
ATOM 1363 N N . TYR A 1 166 ? 25.841 38.072 22.608 1.00 44.03 166 TYR A N 1
ATOM 1364 C CA . TYR A 1 166 ? 25.156 38.994 23.527 1.00 44.03 166 TYR A CA 1
ATOM 1365 C C . TYR A 1 166 ? 25.781 38.874 24.928 1.00 44.03 166 TYR A C 1
ATOM 1367 O O . TYR A 1 166 ? 25.560 37.902 25.646 1.00 44.03 166 TYR A O 1
ATOM 1375 N N . GLU A 1 167 ? 26.593 39.866 25.304 1.00 51.75 167 GLU A N 1
ATOM 1376 C CA . GLU A 1 167 ? 26.942 40.135 26.701 1.00 51.75 167 GLU A CA 1
ATOM 1377 C C . GLU A 1 167 ? 25.737 40.789 27.381 1.00 51.75 167 GLU A C 1
ATOM 1379 O O . GLU A 1 167 ? 25.335 41.885 26.995 1.00 51.75 167 GLU A O 1
ATOM 1384 N N . VAL A 1 168 ? 25.205 40.160 28.428 1.00 43.91 168 VAL A N 1
ATOM 1385 C CA . VAL A 1 168 ? 24.575 40.893 29.529 1.00 43.91 168 VAL A CA 1
ATOM 1386 C C . VAL A 1 168 ? 25.053 40.274 30.834 1.00 43.91 168 VAL A C 1
ATOM 1388 O O . VAL A 1 168 ? 24.735 39.137 31.177 1.00 43.91 168 VAL A O 1
ATOM 1391 N N . SER A 1 169 ? 25.860 41.055 31.540 1.00 51.12 169 SER A N 1
ATOM 1392 C CA . SER A 1 169 ? 26.296 40.828 32.906 1.00 51.12 169 SER A CA 1
ATOM 1393 C C . SER A 1 169 ? 25.118 40.896 33.877 1.00 51.12 169 SER A C 1
ATOM 1395 O O . SER A 1 169 ? 24.419 41.909 33.906 1.00 51.12 169 SER A O 1
ATOM 1397 N N . ALA A 1 170 ? 24.981 39.910 34.757 1.00 41.41 170 ALA A N 1
ATOM 1398 C CA . ALA A 1 170 ? 24.489 40.151 36.107 1.00 41.41 170 ALA A CA 1
ATOM 1399 C C . ALA A 1 170 ? 24.982 39.049 37.050 1.00 41.41 170 ALA A C 1
ATOM 1401 O O . ALA A 1 170 ? 24.737 37.864 36.845 1.00 41.41 170 ALA A O 1
ATOM 1402 N N . ASN A 1 171 ? 25.720 39.508 38.057 1.00 47.06 171 ASN A N 1
ATOM 1403 C CA . ASN A 1 171 ? 26.128 38.818 39.271 1.00 47.06 171 ASN A CA 1
ATOM 1404 C C . ASN A 1 171 ? 25.027 37.935 39.865 1.00 47.06 171 ASN A C 1
ATOM 1406 O O . ASN A 1 171 ? 23.943 38.445 40.120 1.00 47.06 171 ASN A O 1
ATOM 1410 N N . GLU A 1 172 ? 25.374 36.710 40.266 1.00 40.81 172 GLU A N 1
ATOM 1411 C CA . GLU A 1 172 ? 24.930 36.183 41.558 1.00 40.81 172 GLU A CA 1
ATOM 1412 C C . GLU A 1 172 ? 25.822 35.039 42.063 1.00 40.81 172 GLU A C 1
ATOM 1414 O O . GLU A 1 172 ? 26.494 34.328 41.314 1.00 40.81 172 GLU A O 1
ATOM 1419 N N . SER A 1 173 ? 25.903 34.971 43.386 1.00 41.06 173 SER A N 1
ATOM 1420 C CA . SER A 1 173 ? 26.992 34.416 44.178 1.00 41.06 173 SER A CA 1
ATOM 1421 C C . SER A 1 173 ? 27.044 32.887 44.205 1.00 41.06 173 SER A C 1
ATOM 1423 O O . SER A 1 173 ? 26.060 32.204 44.476 1.00 41.06 173 SER A O 1
ATOM 1425 N N . ARG A 1 174 ? 28.260 32.361 44.023 1.00 40.19 174 ARG A N 1
ATOM 1426 C CA . ARG A 1 174 ? 28.653 30.968 44.277 1.00 40.19 174 ARG A CA 1
ATOM 1427 C C . ARG A 1 174 ? 28.540 30.613 45.765 1.00 40.19 174 ARG A C 1
ATOM 1429 O O . ARG A 1 174 ? 29.156 31.270 46.601 1.00 40.19 174 ARG A O 1
ATOM 1436 N N . MET A 1 175 ? 27.891 29.488 46.059 1.00 41.00 175 MET A N 1
ATOM 1437 C CA . MET A 1 175 ? 28.114 28.685 47.269 1.00 41.00 175 MET A CA 1
ATOM 1438 C C . MET A 1 175 ? 28.797 27.365 46.862 1.00 41.00 175 MET A C 1
ATOM 1440 O O . MET A 1 175 ? 28.336 26.735 45.908 1.00 41.00 175 MET A O 1
ATOM 1444 N N . PRO A 1 176 ? 29.883 26.933 47.533 1.00 55.22 176 PRO A N 1
ATOM 1445 C CA . PRO A 1 176 ? 30.524 25.651 47.276 1.00 55.22 176 PRO A CA 1
ATOM 1446 C C . PRO A 1 176 ? 29.910 24.584 48.189 1.00 55.22 176 PRO A C 1
ATOM 1448 O O . PRO A 1 176 ? 30.015 24.680 49.409 1.00 55.22 176 PRO A O 1
ATOM 1451 N N . VAL A 1 177 ? 29.283 23.553 47.620 1.00 45.78 177 VAL A N 1
ATOM 1452 C CA . VAL A 1 177 ? 28.856 22.380 48.393 1.00 45.78 177 VAL A CA 1
ATOM 1453 C C . VAL A 1 177 ? 29.170 21.106 47.618 1.00 45.78 177 VAL A C 1
ATOM 1455 O O . VAL A 1 177 ? 28.660 20.908 46.521 1.00 45.78 177 VAL A O 1
ATOM 1458 N N . GLY A 1 178 ? 29.960 20.239 48.254 1.00 47.62 178 GLY A N 1
ATOM 1459 C CA . GLY A 1 178 ? 29.778 18.790 48.183 1.00 47.62 178 GLY A CA 1
ATOM 1460 C C . GLY A 1 178 ? 30.513 18.058 47.071 1.00 47.62 178 GLY A C 1
ATOM 1461 O O . GLY A 1 178 ? 29.936 17.742 46.038 1.00 47.62 178 GLY A O 1
ATOM 1462 N N . ASP A 1 179 ? 31.763 17.711 47.354 1.00 53.16 179 ASP A N 1
ATOM 1463 C CA . ASP A 1 179 ? 32.520 16.670 46.667 1.00 53.16 179 ASP A CA 1
ATOM 1464 C C . ASP A 1 179 ? 31.886 15.290 46.962 1.00 53.16 179 ASP A C 1
ATOM 1466 O O . ASP A 1 179 ? 31.602 14.977 48.120 1.00 53.16 179 ASP A O 1
ATOM 1470 N N . GLY A 1 180 ? 31.665 14.468 45.930 1.00 56.00 180 GLY A N 1
ATOM 1471 C CA . GLY A 1 180 ? 31.399 13.031 46.090 1.00 56.00 180 GLY A CA 1
ATOM 1472 C C . GLY A 1 180 ? 29.951 12.532 45.959 1.00 56.00 180 GLY A C 1
ATOM 1473 O O . GLY A 1 180 ? 29.432 11.911 46.881 1.00 56.00 180 GLY A O 1
ATOM 1474 N N . MET A 1 181 ? 29.323 12.664 44.783 1.00 54.81 181 MET A N 1
ATOM 1475 C CA . MET A 1 181 ? 28.259 11.737 44.352 1.00 54.81 181 MET A CA 1
ATOM 1476 C C . MET A 1 181 ? 28.465 11.340 42.884 1.00 54.81 181 MET A C 1
ATOM 1478 O O . MET A 1 181 ? 28.553 12.185 41.998 1.00 54.81 181 MET A O 1
ATOM 1482 N N . SER A 1 182 ? 28.567 10.028 42.661 1.00 54.56 182 SER A N 1
ATOM 1483 C CA . SER A 1 182 ? 28.712 9.341 41.372 1.00 54.56 182 SER A CA 1
ATOM 1484 C C . SER A 1 182 ? 27.804 9.928 40.279 1.00 54.56 182 SER A C 1
ATOM 1486 O O . SER A 1 182 ? 26.590 9.728 40.304 1.00 54.56 182 SER A O 1
ATOM 1488 N N . GLN A 1 183 ? 28.396 10.619 39.299 1.00 54.66 183 GLN A N 1
ATOM 1489 C CA . GLN A 1 183 ? 27.708 11.300 38.189 1.00 54.66 183 GLN A CA 1
ATOM 1490 C C . GLN A 1 183 ? 27.212 10.364 37.062 1.00 54.66 183 GLN A C 1
ATOM 1492 O O . GLN A 1 183 ? 26.861 10.829 35.981 1.00 54.66 183 GLN A O 1
ATOM 1497 N N . ASP A 1 184 ? 27.124 9.053 37.296 1.00 58.94 184 ASP A N 1
ATOM 1498 C CA . ASP A 1 184 ? 26.821 8.068 36.244 1.00 58.94 184 ASP A CA 1
ATOM 1499 C C . ASP A 1 184 ? 25.326 7.752 36.011 1.00 58.94 184 ASP A C 1
ATOM 1501 O O . ASP A 1 184 ? 25.014 6.920 35.159 1.00 58.94 184 ASP A O 1
ATOM 1505 N N . ALA A 1 185 ? 24.366 8.383 36.704 1.00 57.31 185 ALA A N 1
ATOM 1506 C CA . ALA A 1 185 ? 23.004 7.815 36.770 1.00 57.31 185 ALA A CA 1
ATOM 1507 C C . ALA A 1 185 ? 21.803 8.726 36.442 1.00 57.31 185 ALA A C 1
ATOM 1509 O O . ALA A 1 185 ? 20.671 8.331 36.709 1.00 57.31 185 ALA A O 1
ATOM 1510 N N . LEU A 1 186 ? 21.981 9.886 35.804 1.00 57.62 186 LEU A N 1
ATOM 1511 C CA . LEU A 1 186 ? 20.856 10.658 35.245 1.00 57.62 186 LEU A CA 1
ATOM 1512 C C . LEU A 1 186 ? 21.158 11.073 33.802 1.00 57.62 186 LEU A C 1
ATOM 1514 O O . LEU A 1 186 ? 21.307 12.249 33.481 1.00 57.62 186 LEU A O 1
ATOM 1518 N N . LYS A 1 187 ? 21.242 10.086 32.897 1.00 63.59 187 LYS A N 1
ATOM 1519 C CA . LYS A 1 187 ? 21.048 10.355 31.466 1.00 63.59 187 LYS A CA 1
ATOM 1520 C C . LYS A 1 187 ? 19.609 10.829 31.292 1.00 63.59 187 LYS A C 1
ATOM 1522 O O . LYS A 1 187 ? 18.702 10.009 31.186 1.00 63.59 187 LYS A O 1
ATOM 1527 N N . GLU A 1 188 ? 19.422 12.145 31.308 1.00 70.81 188 GLU A N 1
ATOM 1528 C CA . GLU A 1 188 ? 18.166 12.817 30.991 1.00 70.81 188 GLU A CA 1
ATOM 1529 C C . GLU A 1 188 ? 17.584 12.174 29.720 1.00 70.81 188 GLU A C 1
ATOM 1531 O O . GLU A 1 188 ? 18.206 12.193 28.649 1.00 70.81 188 GLU A O 1
ATOM 1536 N N . SER A 1 189 ? 16.447 11.485 29.866 1.00 75.69 189 SER A N 1
ATOM 1537 C CA . SER A 1 189 ? 15.820 10.752 28.771 1.00 75.69 189 SER A CA 1
ATOM 1538 C C . SER A 1 189 ? 15.492 11.744 27.665 1.00 75.69 189 SER A C 1
ATOM 1540 O O . SER A 1 189 ? 14.727 12.684 27.880 1.00 75.69 189 SER A O 1
ATOM 1542 N N . GLN A 1 190 ? 16.093 11.551 26.492 1.00 78.44 190 GLN A N 1
ATOM 1543 C CA . GLN A 1 190 ? 15.820 12.383 25.323 1.00 78.44 190 GLN A CA 1
ATOM 1544 C C . GLN A 1 190 ? 14.304 12.439 25.078 1.00 78.44 190 GLN A C 1
ATOM 1546 O O . GLN A 1 190 ? 13.660 11.387 25.163 1.00 78.44 190 GLN A O 1
ATOM 1551 N N . PRO A 1 191 ? 13.725 13.615 24.768 1.00 87.94 191 PRO A N 1
ATOM 1552 C CA . PRO A 1 191 ? 12.297 13.694 24.525 1.00 87.94 191 PRO A CA 1
ATOM 1553 C C . PRO A 1 191 ? 11.931 12.825 23.315 1.00 87.94 191 PRO A C 1
ATOM 1555 O O . PRO A 1 191 ? 12.545 12.902 22.247 1.00 87.94 191 PRO A O 1
ATOM 1558 N N . ILE A 1 192 ? 10.948 11.948 23.509 1.00 91.38 192 ILE A N 1
ATOM 1559 C CA . ILE A 1 192 ? 10.372 11.112 22.456 1.00 91.38 192 ILE A CA 1
ATOM 1560 C C . ILE A 1 192 ? 9.031 11.735 22.093 1.00 91.38 192 ILE A C 1
ATOM 1562 O O . ILE A 1 192 ? 8.146 11.842 22.939 1.00 91.38 192 ILE A O 1
ATOM 1566 N N . ILE A 1 193 ? 8.886 12.149 20.837 1.00 94.19 193 ILE A N 1
ATOM 1567 C CA . ILE A 1 193 ? 7.621 12.657 20.313 1.00 94.19 193 ILE A CA 1
ATOM 1568 C C . ILE A 1 193 ? 6.884 11.483 19.677 1.00 94.19 193 ILE A C 1
ATOM 1570 O O . ILE A 1 193 ? 7.406 10.841 18.764 1.00 94.19 193 ILE A O 1
ATOM 1574 N N . CYS A 1 194 ? 5.667 11.225 20.146 1.00 96.25 194 CYS A N 1
ATOM 1575 C CA . CYS A 1 194 ? 4.771 10.218 19.591 1.00 96.25 194 CYS A CA 1
ATOM 1576 C C . CYS A 1 194 ? 3.508 10.895 19.054 1.00 96.25 194 CYS A C 1
ATOM 1578 O O . CYS A 1 194 ? 2.936 11.762 19.709 1.00 96.25 194 CYS A O 1
ATOM 1580 N N . SER A 1 195 ? 3.059 10.482 17.874 1.00 97.12 195 SER A N 1
ATOM 1581 C CA . SER A 1 195 ? 1.765 10.865 17.304 1.00 97.12 195 SER A CA 1
ATOM 1582 C C . SER A 1 195 ? 1.103 9.627 16.736 1.00 97.12 195 SER A C 1
ATOM 1584 O O . SER A 1 195 ? 1.782 8.822 16.103 1.00 97.12 195 SER A O 1
ATOM 1586 N N . SER A 1 196 ? -0.200 9.470 16.938 1.00 97.62 196 SER A N 1
ATOM 1587 C CA . SER A 1 196 ? -0.961 8.406 16.299 1.00 97.62 196 SER A CA 1
ATOM 1588 C C . SER A 1 196 ? -2.021 8.966 15.360 1.00 97.62 196 SER A C 1
ATOM 1590 O O . SER A 1 196 ? -2.514 10.082 15.533 1.00 97.62 196 SER A O 1
ATOM 1592 N N . HIS A 1 197 ? -2.322 8.204 14.313 1.00 98.19 197 HIS A N 1
ATOM 1593 C CA . HIS A 1 197 ? -3.327 8.556 13.323 1.00 98.19 197 HIS A CA 1
ATOM 1594 C C . HIS A 1 197 ? -4.150 7.330 12.951 1.00 98.19 197 HIS A C 1
ATOM 1596 O O . HIS A 1 197 ? -3.595 6.276 12.632 1.00 98.19 197 HIS A O 1
ATOM 1602 N N . ARG A 1 198 ? -5.475 7.483 12.976 1.00 97.88 198 ARG A N 1
ATOM 1603 C CA . ARG A 1 198 ? -6.415 6.421 12.630 1.00 97.88 198 ARG A CA 1
ATOM 1604 C C . ARG A 1 198 ? -6.584 6.329 11.118 1.00 97.88 198 ARG A C 1
ATOM 1606 O O . ARG A 1 198 ? -6.748 7.344 10.457 1.00 97.88 198 ARG A O 1
ATOM 1613 N N . VAL A 1 199 ? -6.581 5.109 10.597 1.00 98.00 199 VAL A N 1
ATOM 1614 C CA . VAL A 1 199 ? -6.877 4.791 9.200 1.00 98.00 199 VAL A CA 1
ATOM 1615 C C . VAL A 1 199 ? -8.012 3.773 9.195 1.00 98.00 199 VAL A C 1
ATOM 1617 O O . VAL A 1 199 ? -7.822 2.634 9.620 1.00 98.00 199 VAL A O 1
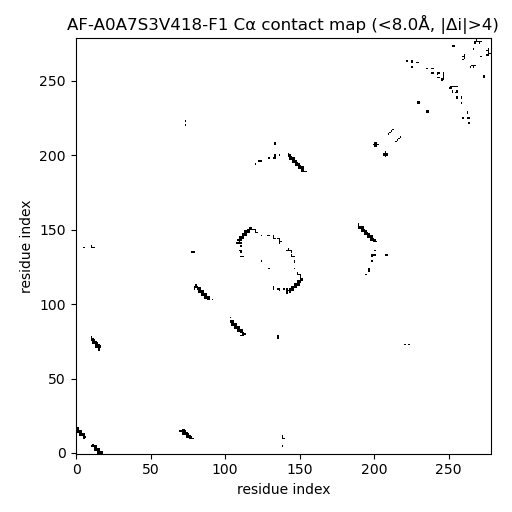ATOM 1620 N N . SER A 1 200 ? -9.194 4.182 8.734 1.00 97.62 200 SER A N 1
ATOM 1621 C CA . SER A 1 200 ? -10.357 3.296 8.614 1.00 97.62 200 SER A CA 1
ATOM 1622 C C . SER A 1 200 ? -10.606 2.935 7.154 1.00 97.62 200 SER A C 1
ATOM 1624 O O . SER A 1 200 ? -10.604 3.798 6.281 1.00 97.62 200 SER A O 1
ATOM 1626 N N . LEU A 1 201 ? -10.881 1.662 6.871 1.00 97.50 201 LEU A N 1
ATOM 1627 C CA . LEU A 1 201 ? -11.299 1.214 5.540 1.00 97.50 201 LEU A CA 1
ATOM 1628 C C . LEU A 1 201 ? -12.578 1.924 5.070 1.00 97.50 201 LEU A C 1
ATOM 1630 O O . LEU A 1 201 ? -12.734 2.148 3.869 1.00 97.50 201 LEU A O 1
ATOM 1634 N N . ASN A 1 202 ? -13.438 2.310 6.016 1.00 96.31 202 ASN A N 1
ATOM 1635 C CA . ASN A 1 202 ? -14.743 2.926 5.781 1.00 96.31 202 ASN A CA 1
ATOM 1636 C C . ASN A 1 202 ? -14.721 4.456 5.952 1.00 96.31 202 ASN A C 1
ATOM 1638 O O . ASN A 1 202 ? -15.773 5.067 6.129 1.00 96.31 202 ASN A O 1
ATOM 1642 N N . ASP A 1 203 ? -13.541 5.084 5.935 1.00 95.25 203 ASP A N 1
ATOM 1643 C CA . ASP A 1 203 ? -13.426 6.542 5.981 1.00 95.25 203 ASP A CA 1
ATOM 1644 C C . ASP A 1 203 ? -14.175 7.170 4.791 1.00 95.25 203 ASP A C 1
ATOM 1646 O O . ASP A 1 203 ? -13.868 6.887 3.632 1.00 95.25 203 ASP A O 1
ATOM 1650 N N . SER A 1 204 ? -15.166 8.020 5.068 1.00 95.31 204 SER A N 1
ATOM 1651 C CA . SER A 1 204 ? -16.030 8.618 4.042 1.00 95.31 204 SER A CA 1
ATOM 1652 C C . SER A 1 204 ? -15.303 9.616 3.138 1.00 9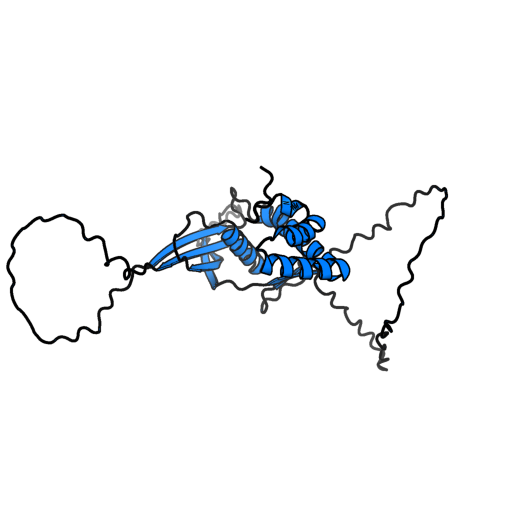5.31 204 SER A C 1
ATOM 1654 O O . SER A 1 204 ? -15.715 9.837 1.997 1.00 95.31 204 SER A O 1
ATOM 1656 N N . THR A 1 205 ? -14.218 10.209 3.636 1.00 94.81 205 THR A N 1
ATOM 1657 C CA . THR A 1 205 ? -13.416 11.202 2.919 1.00 94.81 205 THR A CA 1
ATOM 1658 C C . THR A 1 205 ? -12.374 10.509 2.053 1.00 94.81 205 THR A C 1
ATOM 1660 O O . THR A 1 205 ? -12.238 10.819 0.871 1.00 94.81 205 THR A O 1
ATOM 1663 N N . MET A 1 206 ? -11.649 9.551 2.631 1.00 94.69 206 MET A N 1
ATOM 1664 C CA . MET A 1 206 ? -10.534 8.876 1.969 1.00 94.69 206 MET A CA 1
ATOM 1665 C C . MET A 1 206 ? -10.958 7.644 1.166 1.00 94.69 206 MET A C 1
ATOM 1667 O O . MET A 1 206 ? -10.209 7.215 0.286 1.00 94.69 206 MET A O 1
ATOM 1671 N N . GLN A 1 207 ? -12.129 7.067 1.458 1.00 96.62 207 GLN A N 1
ATOM 1672 C CA . GLN A 1 207 ? -12.731 5.929 0.750 1.00 96.62 207 GLN A CA 1
ATOM 1673 C C . GLN A 1 207 ? -11.724 4.794 0.521 1.00 96.62 207 GLN A C 1
ATOM 1675 O O . GLN A 1 207 ? -11.552 4.288 -0.589 1.00 96.62 207 GLN A O 1
ATOM 1680 N N . HIS A 1 208 ? -10.975 4.436 1.567 1.00 96.88 208 HIS A N 1
ATOM 1681 C CA . HIS A 1 208 ? -9.822 3.544 1.451 1.00 96.88 208 HIS A CA 1
ATOM 1682 C C . HIS A 1 208 ? -10.186 2.168 0.879 1.00 96.88 208 HIS A C 1
ATOM 1684 O O . HIS A 1 208 ? -9.442 1.646 0.044 1.00 96.88 208 HIS A O 1
ATOM 1690 N N . ALA A 1 209 ? -11.329 1.598 1.276 1.00 96.31 209 ALA A N 1
ATOM 1691 C CA . ALA A 1 209 ? -11.810 0.330 0.735 1.00 96.31 209 ALA A CA 1
ATOM 1692 C C . ALA A 1 209 ? -12.110 0.405 -0.772 1.00 96.31 209 ALA A C 1
ATOM 1694 O O . ALA A 1 209 ? -11.666 -0.459 -1.536 1.00 96.31 209 ALA A O 1
ATOM 1695 N N . ASP A 1 210 ? -12.798 1.458 -1.214 1.00 96.75 210 ASP A N 1
ATOM 1696 C CA . ASP A 1 210 ? -13.146 1.647 -2.623 1.00 96.75 210 ASP A CA 1
ATOM 1697 C C . ASP A 1 210 ? -11.904 1.936 -3.465 1.00 96.75 210 ASP A C 1
ATOM 1699 O O . ASP A 1 210 ? -11.702 1.327 -4.517 1.00 96.75 210 ASP A O 1
ATOM 1703 N N . ASN A 1 211 ? -11.015 2.805 -2.982 1.00 96.12 211 ASN A N 1
ATOM 1704 C CA . ASN A 1 211 ? -9.751 3.113 -3.645 1.00 96.12 211 ASN A CA 1
ATOM 1705 C C . ASN A 1 211 ? -8.840 1.885 -3.748 1.00 96.12 211 ASN A C 1
ATOM 1707 O O . ASN A 1 211 ? -8.157 1.697 -4.760 1.00 96.12 211 ASN A O 1
ATOM 1711 N N . TRP A 1 212 ? -8.855 1.002 -2.748 1.00 95.06 212 TRP A N 1
ATOM 1712 C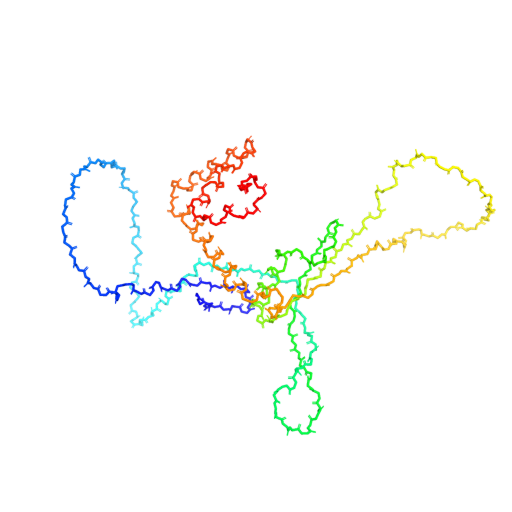 CA . TRP A 1 212 ? -8.148 -0.271 -2.827 1.00 95.06 212 TRP A CA 1
ATOM 1713 C C . TRP A 1 212 ? -8.646 -1.124 -3.997 1.00 95.06 212 TRP A C 1
ATOM 1715 O O . TRP A 1 212 ? -7.838 -1.573 -4.814 1.00 95.06 212 TRP A O 1
ATOM 1725 N N . GLN A 1 213 ? -9.963 -1.311 -4.112 1.00 94.44 213 GLN A N 1
ATOM 1726 C CA . GLN A 1 213 ? -10.556 -2.164 -5.145 1.00 94.44 213 GLN A CA 1
ATOM 1727 C C . GLN A 1 213 ? -10.480 -1.555 -6.546 1.00 94.44 213 GLN A C 1
ATOM 1729 O O . GLN A 1 213 ? -10.199 -2.264 -7.514 1.00 94.44 213 GLN A O 1
ATOM 1734 N N . ASN A 1 214 ? -10.711 -0.248 -6.657 1.00 96.19 214 ASN A N 1
ATOM 1735 C CA . ASN A 1 214 ? -10.891 0.427 -7.940 1.00 96.19 214 ASN A CA 1
ATOM 1736 C C . ASN A 1 214 ? -9.593 1.020 -8.499 1.00 96.19 214 ASN A C 1
ATOM 1738 O O . ASN A 1 214 ? -9.479 1.193 -9.712 1.00 96.19 214 ASN A O 1
ATOM 1742 N N . VAL A 1 215 ? -8.600 1.304 -7.649 1.00 94.94 215 VAL A N 1
ATOM 1743 C CA . VAL A 1 215 ? -7.366 1.991 -8.062 1.00 94.94 215 VAL A CA 1
ATOM 1744 C C . VAL A 1 215 ? -6.127 1.161 -7.749 1.00 94.94 215 VAL A C 1
ATOM 1746 O O . VAL A 1 215 ? -5.391 0.785 -8.665 1.00 94.94 215 VAL A O 1
ATOM 1749 N N . ILE A 1 216 ? -5.883 0.853 -6.473 1.00 94.00 216 ILE A N 1
ATOM 1750 C CA . ILE A 1 216 ? -4.612 0.254 -6.041 1.00 94.00 216 ILE A CA 1
ATOM 1751 C C . ILE A 1 216 ? -4.461 -1.169 -6.575 1.00 94.00 216 ILE A C 1
ATOM 1753 O O . ILE A 1 216 ? -3.457 -1.484 -7.215 1.00 94.00 216 ILE A O 1
ATOM 1757 N N . LEU A 1 217 ? -5.459 -2.029 -6.368 1.00 91.88 217 LEU A N 1
ATOM 1758 C CA . LEU A 1 217 ? -5.383 -3.428 -6.774 1.00 91.88 217 LEU A CA 1
ATOM 1759 C C . LEU A 1 217 ? -5.269 -3.599 -8.307 1.00 91.88 217 LEU A C 1
ATOM 1761 O O . LEU A 1 217 ? -4.410 -4.373 -8.747 1.00 91.88 217 LEU A O 1
ATOM 1765 N N . PRO A 1 218 ? -6.032 -2.871 -9.151 1.00 94.38 218 PRO A N 1
ATOM 1766 C CA . PRO A 1 218 ? -5.831 -2.884 -10.600 1.00 94.38 218 PRO A CA 1
ATOM 1767 C C . PRO A 1 218 ? -4.437 -2.417 -11.032 1.00 94.38 218 PRO A C 1
ATOM 1769 O O . PRO A 1 218 ? -3.838 -3.037 -11.915 1.00 94.38 218 PRO A O 1
ATOM 1772 N N . ARG A 1 219 ? -3.884 -1.377 -10.392 1.00 95.00 219 ARG A N 1
ATOM 1773 C CA . ARG A 1 219 ? -2.526 -0.885 -10.681 1.00 95.00 219 ARG A CA 1
ATOM 1774 C C . ARG A 1 219 ? -1.453 -1.896 -10.287 1.00 95.00 219 ARG A C 1
ATOM 1776 O O . ARG A 1 219 ? -0.580 -2.187 -11.101 1.00 95.00 219 ARG A O 1
ATOM 1783 N N . LEU A 1 220 ? -1.554 -2.508 -9.104 1.00 94.00 220 LEU A N 1
ATOM 1784 C CA . LEU A 1 220 ? -0.652 -3.585 -8.669 1.00 94.00 220 LEU A CA 1
ATOM 1785 C C . LEU A 1 220 ? -0.682 -4.770 -9.636 1.00 94.00 220 LEU A C 1
ATOM 1787 O O . LEU A 1 220 ? 0.364 -5.310 -9.994 1.00 94.00 220 LEU A O 1
ATOM 1791 N N . ARG A 1 221 ? -1.874 -5.144 -10.113 1.00 91.38 221 ARG A N 1
ATOM 1792 C CA . ARG A 1 221 ? -2.027 -6.185 -11.131 1.00 91.38 221 ARG A CA 1
ATOM 1793 C C . ARG A 1 221 ? -1.327 -5.799 -12.433 1.00 91.38 221 ARG A C 1
ATOM 1795 O O . ARG A 1 221 ? -0.552 -6.599 -12.945 1.00 91.38 221 ARG A O 1
ATOM 1802 N N . SER A 1 222 ? -1.603 -4.607 -12.963 1.00 94.88 222 SER A N 1
ATOM 1803 C CA . SER A 1 222 ? -0.985 -4.122 -14.203 1.00 94.88 222 SER A CA 1
ATOM 1804 C C . SER A 1 222 ? 0.538 -4.094 -14.089 1.00 94.88 222 SER A C 1
ATOM 1806 O O . SER A 1 222 ? 1.230 -4.478 -15.028 1.00 94.88 222 SER A O 1
ATOM 1808 N N . PHE A 1 223 ? 1.057 -3.683 -12.934 1.00 95.38 223 PHE A N 1
ATOM 1809 C CA . PHE A 1 223 ? 2.486 -3.686 -12.662 1.00 95.38 223 PHE A CA 1
ATOM 1810 C C . PHE A 1 223 ? 3.059 -5.111 -12.618 1.00 95.38 223 PHE A C 1
ATOM 1812 O O . PHE A 1 223 ? 4.094 -5.382 -13.223 1.00 95.38 223 PHE A O 1
ATOM 1819 N N . ALA A 1 224 ? 2.370 -6.055 -11.969 1.00 94.44 224 ALA A N 1
ATOM 1820 C CA . ALA A 1 224 ? 2.773 -7.460 -11.962 1.00 94.44 224 ALA A CA 1
ATOM 1821 C C . ALA A 1 224 ? 2.772 -8.071 -13.377 1.00 94.44 224 ALA A C 1
ATOM 1823 O O . ALA A 1 224 ? 3.730 -8.753 -13.741 1.00 94.44 224 ALA A O 1
ATOM 1824 N N . ASP A 1 225 ? 1.743 -7.799 -14.192 1.00 94.38 225 ASP A N 1
ATOM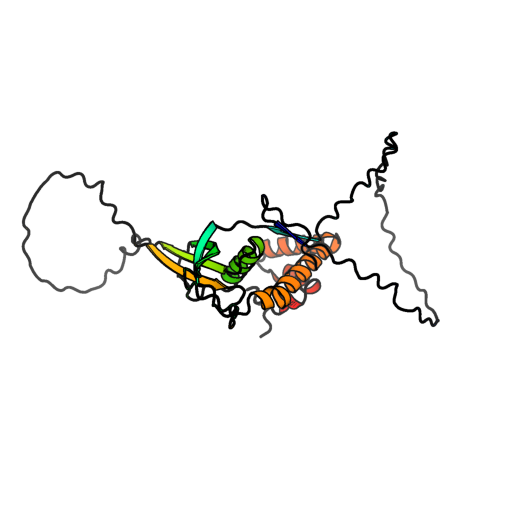 1825 C CA . ASP A 1 225 ? 1.682 -8.209 -15.604 1.00 94.38 225 ASP A CA 1
ATOM 1826 C C . ASP A 1 225 ? 2.903 -7.663 -16.381 1.00 94.38 225 ASP A C 1
ATOM 1828 O O . ASP A 1 225 ? 3.568 -8.425 -17.086 1.00 94.38 225 ASP A O 1
ATOM 1832 N N . ALA A 1 226 ? 3.270 -6.390 -16.187 1.00 95.62 226 ALA A N 1
ATOM 1833 C CA . ALA A 1 226 ? 4.450 -5.781 -16.806 1.00 95.62 226 ALA A CA 1
ATOM 1834 C C . ALA A 1 226 ? 5.764 -6.460 -16.378 1.00 95.62 226 ALA A C 1
ATOM 1836 O O . ALA A 1 226 ? 6.591 -6.819 -17.219 1.00 95.62 226 ALA A O 1
ATOM 1837 N N . VAL A 1 227 ? 5.940 -6.718 -15.077 1.00 94.75 227 VAL A N 1
ATOM 1838 C CA . VAL A 1 227 ? 7.107 -7.446 -14.552 1.00 94.75 227 VAL A CA 1
ATOM 1839 C C . VAL A 1 227 ? 7.194 -8.844 -15.165 1.00 94.75 227 VAL A C 1
ATOM 1841 O O . VAL A 1 227 ? 8.271 -9.264 -15.596 1.00 94.75 227 VAL A O 1
ATOM 1844 N N . TYR A 1 228 ? 6.082 -9.579 -15.234 1.00 94.06 228 TYR A N 1
ATOM 1845 C CA . TYR A 1 228 ? 6.075 -10.911 -15.832 1.00 94.06 228 TYR A CA 1
ATOM 1846 C C . TYR A 1 228 ? 6.319 -10.881 -17.341 1.00 94.06 228 TYR A C 1
ATOM 1848 O O . TYR A 1 228 ? 7.042 -11.749 -17.830 1.00 94.06 228 TYR A O 1
ATOM 1856 N N . SER A 1 229 ? 5.818 -9.870 -18.056 1.00 95.75 229 SER A N 1
ATOM 1857 C CA . SER A 1 229 ? 6.112 -9.652 -19.477 1.00 95.75 229 SER A CA 1
ATOM 1858 C C . SER A 1 229 ? 7.618 -9.510 -19.706 1.00 95.75 229 SER A C 1
ATOM 1860 O O . SER A 1 229 ? 8.202 -10.305 -20.448 1.00 95.75 229 SER A O 1
ATOM 1862 N N . VAL A 1 230 ? 8.284 -8.608 -18.973 1.00 96.00 230 VAL A N 1
ATOM 1863 C CA . VAL A 1 230 ? 9.748 -8.435 -19.044 1.00 96.00 230 VAL A CA 1
ATOM 1864 C C . VAL A 1 230 ? 10.483 -9.717 -18.657 1.00 96.00 230 VAL A C 1
ATOM 1866 O O . VAL A 1 230 ? 11.457 -10.100 -19.300 1.00 96.00 230 VAL A O 1
ATOM 1869 N N . ARG A 1 231 ? 10.028 -10.421 -17.614 1.00 95.56 231 ARG A N 1
ATOM 1870 C CA . ARG A 1 231 ? 10.664 -11.672 -17.179 1.00 95.56 231 ARG A CA 1
ATOM 1871 C C . ARG A 1 231 ? 10.480 -12.812 -18.170 1.00 95.56 231 ARG A C 1
ATOM 1873 O O . ARG A 1 231 ? 11.332 -13.692 -18.181 1.00 95.56 231 ARG A O 1
ATOM 1880 N N . SER A 1 232 ? 9.416 -12.829 -18.962 1.00 95.75 232 SER A N 1
ATOM 1881 C CA . SER A 1 232 ? 9.152 -13.888 -19.943 1.00 95.75 232 SER A CA 1
ATOM 1882 C C . SER A 1 232 ? 9.914 -13.718 -21.262 1.00 95.75 232 SER A C 1
ATOM 1884 O O . SER A 1 232 ? 10.080 -14.693 -21.990 1.00 95.75 232 SER A O 1
ATOM 1886 N N . ASP A 1 233 ? 10.426 -12.517 -21.536 1.00 97.50 233 ASP A N 1
ATOM 1887 C CA . ASP A 1 233 ? 11.108 -12.156 -22.779 1.00 97.50 233 ASP A CA 1
ATOM 1888 C C . ASP A 1 233 ? 12.603 -11.879 -22.522 1.00 97.50 233 ASP A C 1
ATOM 1890 O O . ASP A 1 233 ? 12.977 -10.923 -21.837 1.00 97.50 233 ASP A O 1
ATOM 1894 N N . ASP A 1 234 ? 13.479 -12.724 -23.076 1.00 97.88 234 ASP A N 1
ATOM 1895 C CA . ASP A 1 234 ? 14.931 -12.606 -22.895 1.00 97.88 234 ASP A CA 1
ATOM 1896 C C . ASP A 1 234 ? 15.496 -11.292 -23.469 1.00 97.88 234 ASP A C 1
ATOM 1898 O O . ASP A 1 234 ? 16.435 -10.734 -22.897 1.00 97.88 234 ASP A O 1
ATOM 1902 N N . HIS A 1 235 ? 14.913 -10.757 -24.547 1.00 97.56 235 HIS A N 1
ATOM 1903 C CA . HIS A 1 235 ? 15.350 -9.498 -25.146 1.00 97.56 235 HIS A CA 1
ATOM 1904 C C . HIS A 1 235 ? 14.983 -8.306 -24.256 1.00 97.56 235 HIS A C 1
ATOM 1906 O O . HIS A 1 235 ? 15.833 -7.452 -23.990 1.00 97.56 235 HIS A O 1
ATOM 1912 N N . LYS A 1 236 ? 13.751 -8.265 -23.727 1.00 96.94 236 LYS A N 1
ATOM 1913 C CA . LYS A 1 236 ? 13.342 -7.226 -22.761 1.00 96.94 236 LYS A CA 1
ATOM 1914 C C . LYS A 1 236 ? 14.187 -7.288 -21.491 1.00 96.94 236 LYS A C 1
ATOM 1916 O O . LYS A 1 236 ? 14.656 -6.253 -21.020 1.00 96.94 236 LYS A O 1
ATOM 1921 N N . ARG A 1 237 ? 14.438 -8.494 -20.967 1.00 97.25 237 ARG A N 1
ATOM 1922 C CA . ARG A 1 237 ? 15.284 -8.697 -19.782 1.00 97.25 237 ARG A CA 1
ATOM 1923 C C . ARG A 1 237 ? 16.715 -8.214 -20.017 1.00 97.25 237 ARG A C 1
ATOM 1925 O O . ARG A 1 237 ? 17.254 -7.502 -19.175 1.00 97.25 237 ARG A O 1
ATOM 1932 N N . TYR A 1 238 ? 17.308 -8.557 -21.163 1.00 97.50 238 TYR A N 1
ATOM 1933 C CA . TYR A 1 238 ? 18.641 -8.088 -21.542 1.00 97.50 238 TYR A CA 1
ATOM 1934 C C . TYR A 1 238 ? 18.698 -6.560 -21.630 1.00 97.50 238 TYR A C 1
ATOM 1936 O O . TYR A 1 238 ? 19.579 -5.946 -21.031 1.00 97.50 238 TYR A O 1
ATOM 1944 N N . ARG A 1 239 ? 17.725 -5.935 -22.307 1.00 96.94 239 ARG A N 1
ATOM 1945 C CA . ARG A 1 239 ? 17.633 -4.472 -22.403 1.00 96.94 239 ARG A CA 1
ATOM 1946 C C . ARG A 1 239 ? 17.518 -3.807 -21.034 1.00 96.94 239 ARG A C 1
ATOM 1948 O O . ARG A 1 239 ? 18.177 -2.797 -20.816 1.00 96.94 239 ARG A O 1
ATOM 1955 N N . LEU A 1 240 ? 16.727 -4.376 -20.120 1.00 95.50 240 LEU A N 1
ATOM 1956 C CA . LEU A 1 240 ? 16.571 -3.841 -18.767 1.00 95.50 240 LEU A CA 1
ATOM 1957 C C . LEU A 1 240 ? 17.889 -3.907 -17.983 1.00 95.50 240 LEU A C 1
ATOM 1959 O O . LEU A 1 240 ? 18.290 -2.912 -17.388 1.00 95.50 240 LEU A O 1
ATOM 1963 N N . ILE A 1 241 ? 18.587 -5.049 -18.021 1.00 96.44 241 ILE A N 1
ATOM 1964 C CA . ILE A 1 241 ? 19.886 -5.228 -17.349 1.00 96.44 241 ILE A CA 1
ATOM 1965 C C . ILE A 1 241 ? 20.937 -4.275 -17.931 1.00 96.44 241 ILE A C 1
ATOM 1967 O O . ILE A 1 241 ? 21.666 -3.627 -17.183 1.00 96.44 241 ILE A O 1
ATOM 1971 N N . HIS A 1 242 ? 20.996 -4.157 -19.259 1.00 96.94 242 HIS A N 1
ATOM 1972 C CA . HIS A 1 242 ? 21.907 -3.233 -19.930 1.00 96.94 242 HIS A CA 1
ATOM 1973 C C . HIS A 1 242 ? 21.623 -1.779 -19.529 1.00 96.94 242 HIS A C 1
ATOM 1975 O O . HIS A 1 242 ? 22.538 -1.059 -19.138 1.00 96.94 242 HIS A O 1
ATOM 1981 N N . ALA A 1 243 ? 20.355 -1.356 -19.561 1.00 95.62 243 ALA A N 1
ATOM 1982 C CA . ALA A 1 243 ? 19.956 -0.012 -19.153 1.00 95.62 243 ALA A CA 1
ATOM 1983 C C . ALA A 1 243 ? 20.286 0.272 -17.676 1.00 95.62 243 ALA A C 1
ATOM 1985 O O . ALA A 1 243 ? 20.791 1.346 -17.369 1.00 95.62 243 ALA A O 1
ATOM 1986 N N . ALA A 1 244 ? 20.091 -0.697 -16.774 1.00 93.69 244 ALA A N 1
ATOM 1987 C CA . ALA A 1 244 ? 20.476 -0.571 -15.365 1.00 93.69 244 ALA A CA 1
ATOM 1988 C C . ALA A 1 244 ? 22.000 -0.431 -15.177 1.00 93.69 244 ALA A C 1
ATOM 1990 O O . ALA A 1 244 ? 22.459 0.355 -14.344 1.00 93.69 244 ALA A O 1
ATOM 1991 N N . SER A 1 245 ? 22.799 -1.146 -15.978 1.00 96.38 245 SER A N 1
ATOM 1992 C CA . SER A 1 245 ? 24.260 -1.005 -15.978 1.00 96.38 245 SER A CA 1
ATOM 1993 C C . SER A 1 245 ? 24.691 0.389 -16.439 1.00 96.38 245 SER A C 1
ATOM 1995 O O . SER A 1 245 ? 25.531 1.010 -15.794 1.00 96.38 245 SER A O 1
ATOM 1997 N N . VAL A 1 246 ? 24.101 0.903 -17.524 1.00 95.38 246 VAL A N 1
ATOM 1998 C CA . VAL A 1 246 ? 24.388 2.254 -18.034 1.00 95.38 246 VAL A CA 1
ATOM 1999 C C . VAL A 1 246 ? 23.956 3.325 -17.033 1.00 95.38 246 VAL A C 1
ATOM 2001 O O . VAL A 1 246 ? 24.717 4.263 -16.787 1.00 95.38 246 VAL A O 1
ATOM 2004 N N . ALA A 1 247 ? 22.780 3.177 -16.416 1.00 93.19 247 ALA A N 1
ATOM 2005 C CA . ALA A 1 247 ? 22.289 4.089 -15.384 1.00 93.19 247 ALA A CA 1
ATOM 2006 C C . ALA A 1 247 ? 23.248 4.152 -14.190 1.00 93.19 247 ALA A C 1
ATOM 2008 O O . ALA A 1 247 ? 23.555 5.235 -13.704 1.00 93.19 247 ALA A O 1
ATOM 2009 N N . SER A 1 248 ? 23.809 3.011 -13.784 1.00 93.62 248 SER A N 1
ATOM 2010 C CA . SER A 1 248 ? 24.789 2.947 -12.694 1.00 93.62 248 SER A CA 1
ATOM 2011 C C . SER A 1 248 ? 26.090 3.695 -13.017 1.00 93.62 248 SER A C 1
ATOM 2013 O O . SER A 1 248 ? 26.719 4.247 -12.120 1.00 93.62 248 SER A O 1
ATOM 2015 N N . SER A 1 249 ? 26.505 3.733 -14.289 1.00 95.56 249 SER A N 1
ATOM 2016 C CA . SER A 1 249 ? 27.724 4.435 -14.722 1.00 95.56 249 SER A CA 1
ATOM 2017 C C . SER A 1 249 ? 27.511 5.919 -15.020 1.00 95.56 249 SER A C 1
ATOM 2019 O O . SER A 1 249 ? 28.415 6.722 -14.819 1.00 95.56 249 SER A O 1
ATOM 2021 N N . THR A 1 250 ? 26.341 6.285 -15.542 1.00 94.75 250 THR A N 1
ATOM 2022 C CA . THR A 1 250 ? 26.060 7.637 -16.058 1.00 94.75 250 THR A CA 1
ATOM 2023 C C . THR A 1 250 ? 25.147 8.460 -15.153 1.00 94.75 250 THR A C 1
ATOM 2025 O O . THR A 1 250 ? 25.014 9.662 -15.359 1.00 94.75 250 THR A O 1
ATOM 2028 N N . GLY A 1 251 ? 24.475 7.824 -14.190 1.00 90.75 251 GLY A N 1
ATOM 2029 C CA . GLY A 1 251 ? 23.373 8.410 -13.426 1.00 90.75 251 GLY A CA 1
ATOM 2030 C C . GLY A 1 251 ? 22.084 8.599 -14.235 1.00 90.75 251 GLY A C 1
ATOM 2031 O O . GLY A 1 251 ? 21.105 9.113 -13.703 1.00 90.75 251 GLY A O 1
ATOM 2032 N N . ASN A 1 252 ? 22.055 8.215 -15.519 1.00 89.31 252 ASN A N 1
ATOM 2033 C CA . ASN A 1 252 ? 20.888 8.412 -16.371 1.00 89.31 252 ASN A CA 1
ATOM 2034 C C . ASN A 1 252 ? 19.934 7.216 -16.300 1.00 89.31 252 ASN A C 1
ATOM 2036 O O . ASN A 1 252 ? 20.162 6.163 -16.892 1.00 89.31 252 ASN A O 1
ATOM 2040 N N . GLU A 1 253 ? 18.814 7.419 -15.620 1.00 91.19 253 GLU A N 1
ATOM 2041 C CA . GLU A 1 253 ? 17.789 6.402 -15.408 1.00 91.19 253 GLU A CA 1
ATOM 2042 C C . GLU A 1 253 ? 16.757 6.293 -16.550 1.00 91.19 253 GLU A C 1
ATOM 2044 O O . GLU A 1 253 ? 15.888 5.424 -16.540 1.00 91.19 253 GLU A O 1
ATOM 2049 N N . LYS A 1 254 ? 16.847 7.139 -17.578 1.00 90.75 254 LYS A N 1
ATOM 2050 C CA . LYS A 1 254 ? 15.833 7.250 -18.637 1.00 90.75 254 LYS A CA 1
ATOM 2051 C C . LYS A 1 254 ? 15.490 5.933 -19.326 1.00 90.75 254 LYS A C 1
ATOM 2053 O O . LYS A 1 254 ? 14.317 5.619 -19.529 1.00 90.75 254 LYS A O 1
ATOM 2058 N N . ASP A 1 255 ? 16.510 5.166 -19.683 1.00 90.94 255 ASP A N 1
ATOM 2059 C CA . ASP A 1 255 ? 16.336 4.022 -20.573 1.00 90.94 255 ASP A CA 1
ATOM 2060 C C . ASP A 1 255 ? 15.660 2.831 -19.889 1.00 90.94 255 ASP A C 1
ATOM 2062 O O . ASP A 1 255 ? 14.872 2.127 -20.524 1.00 90.94 255 ASP A O 1
ATOM 2066 N N . TRP A 1 256 ? 15.917 2.604 -18.595 1.00 89.88 256 TRP A N 1
ATOM 2067 C CA . TRP A 1 256 ? 15.279 1.497 -17.878 1.00 89.88 256 TRP A CA 1
ATOM 2068 C C . TRP A 1 256 ? 13.827 1.831 -17.516 1.00 89.88 256 TRP A C 1
ATOM 2070 O O . TRP A 1 256 ? 12.957 0.967 -17.661 1.00 89.88 256 TRP A O 1
ATOM 2080 N N . TRP A 1 257 ? 13.531 3.095 -17.187 1.00 90.94 257 TRP A N 1
ATOM 2081 C CA . TRP A 1 257 ? 12.154 3.575 -17.037 1.00 90.94 257 TRP A CA 1
ATOM 2082 C C . TRP A 1 257 ? 11.354 3.458 -18.328 1.00 90.94 257 TRP A C 1
ATOM 2084 O O . TRP A 1 257 ? 10.222 2.983 -18.297 1.00 90.94 257 TRP A O 1
ATOM 2094 N N . GLN A 1 258 ? 11.946 3.785 -19.480 1.00 93.56 258 GLN A N 1
ATOM 2095 C CA . GLN A 1 258 ? 11.263 3.653 -20.767 1.00 93.56 258 GLN A CA 1
ATOM 2096 C C . GLN A 1 258 ? 10.826 2.209 -21.054 1.00 93.56 258 GLN A C 1
ATOM 2098 O O . GLN A 1 258 ? 9.759 1.987 -21.627 1.00 93.56 258 GLN A O 1
ATOM 2103 N N . ILE A 1 259 ? 11.622 1.216 -20.644 1.00 94.12 259 ILE A N 1
ATOM 2104 C CA . ILE A 1 259 ? 11.251 -0.199 -20.775 1.00 94.12 259 ILE A CA 1
ATOM 2105 C C . ILE A 1 259 ? 10.017 -0.501 -19.920 1.00 94.12 259 ILE A C 1
ATOM 2107 O O . ILE A 1 259 ? 9.084 -1.125 -20.416 1.00 94.12 259 ILE A O 1
ATOM 2111 N N . LEU A 1 260 ? 9.980 -0.026 -18.672 1.00 92.06 260 LEU A N 1
ATOM 2112 C CA . LEU A 1 260 ? 8.826 -0.215 -17.789 1.00 92.06 260 LEU A CA 1
ATOM 2113 C C . LEU A 1 260 ? 7.583 0.535 -18.282 1.00 92.06 260 LEU A C 1
ATOM 2115 O O . LEU A 1 260 ? 6.495 -0.030 -18.250 1.00 92.06 260 LEU A O 1
ATOM 2119 N N . PHE A 1 261 ? 7.726 1.759 -18.790 1.00 94.56 261 PHE A N 1
ATOM 2120 C CA . PHE A 1 261 ? 6.616 2.544 -19.337 1.00 94.56 261 PHE A CA 1
ATOM 2121 C C . PHE A 1 261 ? 5.968 1.882 -20.552 1.00 94.56 261 PHE A C 1
ATOM 2123 O O . PHE A 1 261 ? 4.748 1.917 -20.686 1.00 94.56 261 PHE A O 1
ATOM 2130 N N . ASN A 1 262 ? 6.754 1.222 -21.405 1.00 95.81 262 ASN A N 1
ATOM 2131 C CA . ASN A 1 262 ? 6.208 0.483 -22.544 1.00 95.81 262 ASN A CA 1
ATOM 2132 C C . ASN A 1 262 ? 5.325 -0.699 -22.106 1.00 95.81 262 ASN A C 1
ATOM 2134 O O . ASN A 1 262 ? 4.381 -1.051 -22.806 1.00 95.81 262 ASN A O 1
ATOM 2138 N N . GLU A 1 263 ? 5.623 -1.305 -20.954 1.00 96.44 263 GLU A N 1
ATOM 2139 C CA . GLU A 1 263 ? 4.866 -2.441 -20.411 1.00 96.44 263 GLU A CA 1
ATOM 2140 C C . GLU A 1 263 ? 3.750 -2.010 -19.447 1.00 96.44 263 GLU A C 1
ATOM 2142 O O . GLU A 1 263 ? 2.786 -2.744 -19.240 1.00 96.44 263 GLU A O 1
ATOM 2147 N N . CYS A 1 264 ? 3.874 -0.827 -18.847 1.00 96.31 264 CYS A N 1
ATOM 2148 C CA . CYS A 1 264 ? 2.982 -0.311 -17.816 1.00 96.31 264 CYS A CA 1
ATOM 2149 C C . CYS A 1 264 ? 2.743 1.203 -18.009 1.00 96.31 264 CYS A C 1
ATOM 2151 O O . CYS A 1 264 ? 3.260 2.010 -17.232 1.00 96.31 264 CYS A O 1
ATOM 2153 N N . PRO A 1 265 ? 1.961 1.616 -19.030 1.00 94.56 265 PRO A N 1
ATOM 2154 C CA . PRO A 1 265 ? 1.915 3.013 -19.484 1.00 94.56 265 PRO A CA 1
ATOM 2155 C C . PRO A 1 265 ? 1.467 4.036 -18.439 1.00 94.56 265 PRO A C 1
ATOM 2157 O O . PRO A 1 265 ? 1.965 5.157 -18.434 1.00 94.56 265 PRO A O 1
ATOM 2160 N N . TRP A 1 266 ? 0.578 3.660 -17.515 1.00 94.25 266 TRP A N 1
ATOM 2161 C CA . TRP A 1 266 ? 0.091 4.571 -16.470 1.00 94.25 266 TRP A CA 1
ATOM 2162 C C . TRP A 1 266 ? 1.194 5.029 -15.500 1.00 94.25 266 TRP A C 1
ATOM 2164 O O . TRP A 1 266 ? 1.021 6.023 -14.803 1.00 94.25 266 TRP A O 1
ATOM 2174 N N . LEU A 1 267 ? 2.352 4.355 -15.463 1.00 92.50 267 LEU A N 1
ATOM 2175 C CA . LEU A 1 267 ? 3.502 4.817 -14.679 1.00 92.50 267 LEU A CA 1
ATOM 2176 C C . LEU A 1 267 ? 4.050 6.165 -15.169 1.00 92.50 267 LEU A C 1
ATOM 2178 O O . LEU A 1 267 ? 4.685 6.864 -14.388 1.00 92.50 267 LEU A O 1
ATOM 2182 N N . ILE A 1 268 ? 3.787 6.548 -16.424 1.00 90.62 268 ILE A N 1
ATOM 2183 C CA . ILE A 1 268 ? 4.169 7.862 -16.970 1.00 90.62 268 ILE A CA 1
ATOM 2184 C C . ILE A 1 268 ? 3.457 8.997 -16.219 1.00 90.62 268 ILE A C 1
ATOM 2186 O O . ILE A 1 268 ? 3.993 10.095 -16.099 1.00 90.62 268 ILE A O 1
ATOM 2190 N N . GLU A 1 269 ? 2.257 8.733 -15.704 1.00 90.06 269 GLU A N 1
ATOM 2191 C CA . GLU A 1 269 ? 1.461 9.697 -14.937 1.00 90.06 269 GLU A CA 1
ATOM 2192 C C . GLU A 1 269 ? 1.890 9.764 -13.464 1.00 90.06 269 GLU A C 1
ATOM 2194 O O . GLU A 1 269 ? 1.395 10.597 -12.708 1.00 90.06 269 GLU A O 1
ATOM 2199 N N . CYS A 1 270 ? 2.784 8.873 -13.029 1.00 87.50 270 CYS A N 1
ATOM 2200 C CA . CYS A 1 270 ? 3.253 8.838 -11.653 1.00 87.50 270 CYS A CA 1
ATOM 2201 C C . CYS A 1 270 ? 4.464 9.750 -11.476 1.00 87.50 270 CYS A C 1
ATOM 2203 O O . CYS A 1 270 ? 5.404 9.724 -12.274 1.00 87.50 270 CYS A O 1
ATOM 2205 N N . ASP A 1 271 ? 4.490 10.487 -10.365 1.00 82.38 271 ASP A N 1
ATOM 2206 C CA . ASP A 1 271 ? 5.704 11.161 -9.926 1.00 82.38 271 ASP A CA 1
ATOM 2207 C C . ASP A 1 271 ? 6.700 10.119 -9.407 1.00 82.38 271 ASP A C 1
ATOM 2209 O O . ASP A 1 271 ? 6.693 9.712 -8.247 1.00 82.38 271 ASP A O 1
ATOM 2213 N N . THR A 1 272 ? 7.527 9.623 -10.321 1.00 76.94 272 THR A N 1
ATOM 2214 C CA . THR A 1 272 ? 8.586 8.657 -10.020 1.00 76.94 272 THR A CA 1
ATOM 2215 C C . THR A 1 272 ? 9.869 9.347 -9.546 1.00 76.94 272 THR A C 1
ATOM 2217 O O . THR A 1 272 ? 10.874 8.671 -9.358 1.00 76.94 272 THR A O 1
ATOM 2220 N N . GLY A 1 273 ? 9.877 10.679 -9.372 1.00 70.44 273 GLY A N 1
ATOM 2221 C CA . GLY A 1 273 ? 11.067 11.451 -8.986 1.00 70.44 273 GLY A CA 1
ATOM 2222 C C . GLY A 1 273 ? 12.159 11.522 -10.062 1.00 70.44 273 GLY A C 1
ATOM 2223 O O . GLY A 1 273 ? 13.206 12.124 -9.849 1.00 70.44 273 GLY A O 1
ATOM 2224 N N . THR A 1 274 ? 11.920 10.936 -11.236 1.00 66.12 274 THR A N 1
ATOM 2225 C CA . THR A 1 274 ? 12.921 10.732 -12.298 1.00 66.12 274 THR A CA 1
ATOM 2226 C C . THR A 1 274 ? 12.930 11.850 -13.343 1.00 66.12 274 THR A C 1
ATOM 2228 O O . THR A 1 274 ? 13.612 11.757 -14.361 1.00 66.12 274 THR A O 1
ATOM 2231 N N . GLY A 1 275 ? 12.158 12.919 -13.117 1.00 62.72 275 GLY A N 1
ATOM 2232 C CA . GLY A 1 275 ? 12.058 14.055 -14.038 1.00 62.72 275 GLY A CA 1
ATOM 2233 C C . GLY A 1 275 ? 11.267 13.771 -15.321 1.00 62.72 275 GLY A C 1
ATOM 2234 O O . GLY A 1 275 ? 11.266 14.603 -16.224 1.00 62.72 275 GLY A O 1
ATOM 2235 N N . PHE A 1 276 ? 10.577 12.628 -15.411 1.00 64.50 276 PHE A N 1
ATOM 2236 C CA . PHE A 1 276 ? 9.711 12.275 -16.546 1.00 64.50 276 PHE A CA 1
ATOM 2237 C C . PHE A 1 276 ? 8.316 12.879 -16.504 1.00 64.50 276 PHE A C 1
ATOM 2239 O O . PHE A 1 276 ? 7.583 12.748 -17.487 1.00 64.50 276 PHE A O 1
ATOM 2246 N N . SER A 1 277 ? 7.945 13.518 -15.393 1.00 54.31 277 SER A N 1
ATOM 2247 C CA . SER A 1 277 ? 6.637 14.145 -15.268 1.00 54.31 277 SER A CA 1
ATOM 2248 C C . SER A 1 277 ? 6.454 15.136 -16.417 1.00 54.31 277 SER A C 1
ATOM 2250 O O . SER A 1 277 ? 7.240 16.078 -16.570 1.00 54.31 277 SER A O 1
ATOM 2252 N N . ARG A 1 278 ? 5.460 14.874 -17.276 1.00 54.41 278 ARG A N 1
ATOM 2253 C CA . ARG A 1 278 ? 5.041 15.833 -18.298 1.00 54.41 278 ARG A CA 1
ATOM 2254 C C . ARG A 1 278 ? 4.618 17.093 -17.545 1.00 54.41 278 ARG A C 1
ATOM 2256 O O . ARG A 1 278 ? 3.634 17.052 -16.813 1.00 54.41 278 ARG A O 1
ATOM 2263 N N . LYS A 1 279 ? 5.402 18.164 -17.689 1.00 48.31 279 LYS A N 1
ATOM 2264 C CA . LYS A 1 279 ? 4.922 19.516 -17.394 1.00 48.31 279 LYS A CA 1
ATOM 2265 C C . LYS A 1 279 ? 3.646 19.792 -18.178 1.00 48.31 279 LYS A C 1
ATOM 2267 O O . LYS A 1 279 ? 3.577 19.329 -19.341 1.00 48.31 279 LYS A O 1
#

Mean predicted aligned error: 13.54 Å

pLDDT: mean 75.66, std 22.25, range [32.59, 98.56]

Secondary structure (DSSP, 8-state):
-EEEEE-SSS-EEEEE------GGGS--------------------------------SS------------SEEEE---SEEEEEEEEPP--S----S-----EEEEEEEEEEEEESS---SSPPHHHHHHHHHHHHHHT-SEEEEEEEEE---SSS-SS-----------------S---TTS---PPPEEEEEEEEETT-TTT-HHHHIIIIIHHHHHHHHHHHHHHHH-HHHHHHHHHHHHHHHHH---HHHHHHHHHH-GGGGGS--SSS----

Organism: NCBI:txid122233

Sequence (279 aa):
WEITERNDDMKCWKFKRSRERNVNSVVQLHPAESMNKDSRAYSYGKNKKQQKPSIGNDKNGNDVSIFSHKRPFFSIVGVCDGIRDELYQTSSDDNRRNDDEQDNWDLRKVVIECKHRMKNVFAPPPIYDQIQAVIYAFMYNTTEAEIVQVLRTNKSRSQSNESDKYEVSANESRMPVGDGMSQDALKESQPIICSSHRVSLNDSTMQHADNWQNVILPRLRSFADAVYSVRSDDHKRYRLIHAASVASSTGNEKDWWQILFNECPWLIECDTGTGFSRK

Solvent-accessible surface area (backbone atoms only — not comparable to full-atom values): 18313 Å² total; per-residue (Å²): 118,51,82,74,49,78,40,91,90,54,57,35,46,31,36,37,72,62,70,74,72,67,69,85,75,59,80,89,74,85,81,85,90,77,89,83,89,85,87,85,83,84,86,76,85,87,84,75,86,77,79,72,82,78,81,74,81,68,92,64,87,68,84,69,72,72,73,74,76,73,71,52,70,50,69,53,73,68,82,71,77,43,74,45,77,42,83,42,74,62,78,77,80,68,82,71,89,60,95,68,85,75,70,65,65,44,77,42,59,30,36,32,39,74,45,80,34,89,84,66,84,60,89,74,64,59,67,70,60,50,51,50,41,51,53,46,12,60,75,69,73,31,58,28,20,34,43,35,34,39,36,69,54,78,89,83,76,84,89,79,84,88,86,75,88,83,92,78,92,77,91,80,86,88,80,92,80,82,89,87,73,86,85,85,79,75,80,76,76,63,64,70,48,74,49,76,44,83,47,44,37,80,33,87,86,74,34,43,50,57,43,39,67,74,46,49,50,54,48,54,48,47,48,50,53,25,53,50,53,35,71,74,31,71,67,54,42,49,52,42,55,51,28,49,54,50,18,73,75,68,72,52,58,63,63,38,50,51,57,49,33,76,55,30,59,72,57,55,78,42,89,76,83,75,78,70,58,79,126

Radius of gyration: 31.14 Å; Cα contacts (8 Å, |Δi|>4): 273; chains: 1; bounding box: 69×90×98 Å

=== Feature glossary ===
Feature key, reading from the visual/contextual features back to the raw sequence:

Rendered structure images. Six rendered views show the 3D structure from the faces of a cube — i.e. along ±x, ±y, ±z. Rendering representation is drawn randomly per protein from cartoon (secondary-structure ribbons), sticks (backbone bonds), or molecular surface; coloring is either N→C rainbow (blue at the N-terminus through red at the C-terminus) or one color per chain.

Contact-map, Ramachandran, and PAE plots. The contact map is a binary N×N matrix image: pixel (i, j) is dark where Cα_i and Cα_j are within 8 Å and |i−j|>4. Because the |i−j|>4 filter removes local helical contacts, off-diagonal stripes parallel to the main diagonal indicate parallel β-sheets; stripes perpendicular to it indicate antiparallel β-sheets. The Ramachandran plot scatters every residue's (φ, ψ) pair against the sterically allowed regions. The PAE heatmap renders the predicted-aligned-error matrix.

InterPro / GO / CATH / organism. Database cross-references. InterPro integrates a dozen domain/family signature databases into unified entries with residue-range hits. GO terms attach function/process/location labels with evidence codes. CATH codes position the fold in a four-level structural taxonomy. Organism is the NCBI-taxonomy species name.

Nearest PDB structures. The Foldseek neighbor list gives the closest experimentally determined structures in the PDB, ranked by structural alignment. TM-score near 1 means near-identical fold; near 0.3 means only rough topology match. This is how one finds what a novel AlphaFold prediction most resembles in the solved-structure universe.

Predicted aligned error. PAE(i, j) answers: if I align the predicted and true structures on residue i, how far off (in Å) do I expect residue j to be? A block-diagonal PAE matrix with low values on the blocks and high values off-diagonal is the signature of a multi-domain protein with confidently predicted domains but uncertain inter-domain orientation.

Solvent-accessible surface area. Accessible surface area quantifies burial. A residue with SASA near zero is packed into the hydrophobic core; one with SASA >100 Å² sits on the surface. Computed here via the Shrake–Rupley numerical algorithm with a 1.4 Å probe.

B-factor. B-factor (Debye–Waller factor) reflects atomic displacement in the crystal lattice. It is an experimental observable (units Å²), not a prediction; low values mean the atom is pinned down, high values mean it moves or is heterogeneous across the crystal.

pLDDT. For AlphaFold models, the B-factor field carries pLDDT — the model's own estimate of local accuracy on a 0–100 scale. Regions with pLDDT<50 should be treated as essentially unmodeled; they often correspond to intrinsically disordered segments.

Backbone torsions (φ/ψ). φ (phi) and ψ (psi) are the two rotatable backbone dihedrals per residue: φ is the C(i-1)–N–Cα–C torsion, ψ is the N–Cα–C–N(i+1) torsion, both in degrees on (−180°, 180°]. α-helical residues cluster near (−60°, −45°); β-strand residues near (−120°, +130°). A Ramachandran plot is simply a scatter of (φ, ψ) for every residue.

Radius of gyration, Cα contacts, bounding box. Radius of gyration (Rg) is the root-mean-square distance of Cα atoms from their centroid — a single number for overall size and compactness. A globular domain of N residues has Rg ≈ 2.2·N^0.38 Å; an extended or disordered chain has a much larger Rg. The Cα contact count is the number of residue pairs whose Cα atoms are within 8 Å and are more than four positions apart in sequence — a standard proxy for tertiary packing density. The bounding box is the smallest axis-aligned box enclosing all Cα atoms.

Secondary structure (3-state, P-SEA). Three-state secondary structure (P-SEA) collapses the eight DSSP classes into helix (a), strand (b), and coil (c). P-SEA assigns these from Cα geometry alone — distances and angles — without requiring backbone oxygens, so it works on any Cα trace.

Secondary structure (8-state, DSSP). DSSP 8-state secondary structure assigns each residue one of H (α-helix), G (3₁₀-helix), I (π-helix), E (extended β-strand), B (isolated β-bridge), T (hydrogen-bonded turn), S (bend), or '-' (coil). The assignment is computed from backbone hydrogen-bond geometry via the Kabsch–Sander algorithm.

Foldseek 3Di. A 3Di character summarizes, for each residue, the relative orientation of the Cα frame of its nearest spatial neighbor. Because it encodes fold topology rather than chemistry, 3Di alignments detect remote structural similarity that sequence alignment misses.

mmCIF coordinates. The mmCIF block holds the 3D Cartesian coordinates of each backbone atom (N, Cα, C, O) in ångströms. mmCIF is the PDB's canonical archive format — a tagged-loop text representation of the atomic model.

Sequence. Sequence gives the chain of amino acids in standard one-letter code (A=alanine, C=cysteine, …, Y=tyrosine), read N→C. It is the only feature that is directly encoded by the gene; all structural features are derived from the folded form of this sequence.